Protein AF-A0A1S8WPF1-F1 (afdb_monomer_lite)

InterPro domains:
  IPR010561 Protein LIN-9/Protein ALWAYS EARLY [PTHR21689] (53-289)
  IPR033471 DIRP domain [PF06584] (112-218)
  IPR033471 DIRP domain [SM01135] (113-220)

Structure (mmCIF, N/CA/C/O backbone):
data_AF-A0A1S8WPF1-F1
#
_entry.id   AF-A0A1S8WPF1-F1
#
loop_
_atom_site.group_PDB
_atom_site.id
_atom_site.type_symbol
_atom_site.label_atom_id
_atom_site.label_alt_id
_atom_site.label_comp_id
_atom_site.label_asym_id
_atom_site.label_entity_id
_atom_site.label_seq_id
_atom_site.pdbx_PDB_ins_code
_atom_site.Cartn_x
_atom_site.Cartn_y
_atom_site.Cartn_z
_atom_site.occupancy
_atom_site.B_iso_or_equiv
_atom_site.auth_seq_id
_atom_site.auth_comp_id
_atom_site.auth_asym_id
_atom_site.auth_atom_id
_atom_site.pdbx_PDB_model_num
ATOM 1 N N . MET A 1 1 ? -10.206 -10.560 -80.021 1.00 36.56 1 MET A N 1
ATOM 2 C CA . MET A 1 1 ? -10.176 -11.836 -79.276 1.00 36.56 1 MET A CA 1
ATOM 3 C C . MET A 1 1 ? -10.313 -11.473 -77.800 1.00 36.56 1 MET A C 1
ATOM 5 O O . MET A 1 1 ? -9.319 -11.405 -77.100 1.00 36.56 1 MET A O 1
ATOM 9 N N . SER A 1 2 ? -11.427 -10.904 -77.339 1.00 31.42 2 SER A N 1
ATOM 10 C CA . SER A 1 2 ? -12.803 -11.432 -77.301 1.00 31.42 2 SER A CA 1
ATOM 11 C C . SER A 1 2 ? -12.884 -12.719 -76.486 1.00 31.42 2 SER A C 1
ATOM 13 O O . SER A 1 2 ? -12.546 -13.777 -77.003 1.00 31.42 2 SER A O 1
ATOM 15 N N . ALA A 1 3 ? -13.342 -12.589 -75.241 1.00 31.98 3 ALA A N 1
ATOM 16 C CA . ALA A 1 3 ? -14.115 -13.604 -74.535 1.00 31.98 3 ALA A CA 1
ATOM 17 C C . ALA A 1 3 ? -14.881 -12.912 -73.394 1.00 31.98 3 ALA A C 1
ATOM 19 O O . ALA A 1 3 ? -14.365 -12.718 -72.295 1.00 31.98 3 ALA A O 1
ATOM 20 N N . GLU A 1 4 ? -16.099 -12.478 -73.716 1.00 33.47 4 GLU A N 1
ATOM 21 C CA . GLU A 1 4 ? -17.190 -12.361 -72.752 1.00 33.47 4 GLU A CA 1
ATOM 22 C C . GLU A 1 4 ? -17.611 -13.769 -72.308 1.00 33.47 4 GLU A C 1
ATOM 24 O O . GLU A 1 4 ? -17.559 -14.694 -73.114 1.00 33.47 4 GLU A O 1
ATOM 29 N N . HIS A 1 5 ? -18.055 -13.917 -71.061 1.00 30.81 5 HIS A N 1
ATOM 30 C CA . HIS A 1 5 ? -18.998 -14.954 -70.612 1.00 30.81 5 HIS A CA 1
ATOM 31 C C . HIS A 1 5 ? -19.494 -14.507 -69.224 1.00 30.81 5 HIS A C 1
ATOM 33 O O . HIS A 1 5 ? -18.728 -14.469 -68.265 1.00 30.81 5 HIS A O 1
ATOM 39 N N . SER A 1 6 ? -20.609 -13.776 -69.163 1.00 29.16 6 SER A N 1
ATOM 40 C CA . SER A 1 6 ? -21.992 -14.267 -69.046 1.00 29.16 6 SER A CA 1
ATOM 41 C C . SER A 1 6 ? -22.289 -14.898 -67.683 1.00 29.16 6 SER A C 1
ATOM 43 O O . SER A 1 6 ? -21.747 -15.937 -67.315 1.00 29.16 6 SER A O 1
ATOM 45 N N . TYR A 1 7 ? -23.189 -14.237 -66.960 1.00 29.98 7 TYR A N 1
ATOM 46 C CA . TYR A 1 7 ? -23.839 -14.712 -65.750 1.00 29.98 7 TYR A CA 1
ATOM 47 C C . TYR A 1 7 ? -24.666 -15.965 -66.047 1.00 29.98 7 TYR A C 1
ATOM 49 O O . TYR A 1 7 ? -25.531 -15.920 -66.918 1.00 29.98 7 TYR A O 1
ATOM 57 N N . GLU A 1 8 ? -24.460 -17.028 -65.273 1.00 30.17 8 GLU A N 1
ATOM 58 C CA . GLU A 1 8 ? -25.411 -18.133 -65.158 1.00 30.17 8 GLU A CA 1
ATOM 59 C C . GLU A 1 8 ? -25.740 -18.313 -63.671 1.00 30.17 8 GLU A C 1
ATOM 61 O O . GLU A 1 8 ? -24.886 -18.602 -62.830 1.00 30.17 8 GLU A O 1
ATOM 66 N N . LEU A 1 9 ? -26.987 -17.978 -63.350 1.00 33.59 9 LEU A N 1
ATOM 67 C CA . LEU A 1 9 ? -27.652 -18.207 -62.078 1.00 33.59 9 LEU A CA 1
ATOM 68 C C . LEU A 1 9 ? -28.327 -19.566 -62.223 1.00 33.59 9 LEU A C 1
ATOM 70 O O . LEU A 1 9 ? -29.290 -19.650 -62.976 1.00 33.59 9 LEU A O 1
ATOM 74 N N . ASP A 1 10 ? -27.852 -20.580 -61.502 1.00 30.59 10 ASP A N 1
ATOM 75 C CA . ASP A 1 10 ? -28.559 -21.855 -61.408 1.00 30.59 10 ASP A CA 1
ATOM 76 C C . ASP A 1 10 ? -29.017 -22.141 -59.978 1.00 30.59 10 ASP A C 1
ATOM 78 O O . ASP A 1 10 ? -28.287 -22.024 -58.986 1.00 30.59 10 ASP A O 1
ATOM 82 N N . GLU A 1 11 ? -30.302 -22.469 -59.920 1.00 39.50 11 GLU A N 1
ATOM 83 C CA . GLU A 1 11 ? -31.102 -22.855 -58.775 1.00 39.50 11 GLU A CA 1
ATOM 84 C C . GLU A 1 11 ? -30.490 -24.064 -58.066 1.00 39.50 11 GLU A C 1
ATOM 86 O O . GLU A 1 11 ? -30.502 -25.159 -58.599 1.00 39.50 11 GLU A O 1
ATOM 91 N N . PHE A 1 12 ? -30.008 -23.901 -56.835 1.00 32.69 12 PHE A N 1
ATOM 92 C CA . PHE A 1 12 ? -30.307 -24.825 -55.735 1.00 32.69 12 PHE A CA 1
ATOM 93 C C . PHE A 1 12 ? -29.822 -24.207 -54.420 1.00 32.69 12 PHE A C 1
ATOM 95 O O . PHE A 1 12 ? -28.640 -24.101 -54.097 1.00 32.69 12 PHE A O 1
ATOM 102 N N . ASN A 1 13 ? -30.801 -23.753 -53.651 1.00 39.47 13 ASN A N 1
ATOM 103 C CA . ASN A 1 13 ? -30.661 -23.111 -52.361 1.00 39.47 13 ASN A CA 1
ATOM 104 C C . ASN A 1 13 ? -30.233 -24.145 -51.299 1.00 39.47 13 ASN A C 1
ATOM 106 O O . ASN A 1 13 ? -31.075 -24.896 -50.812 1.00 39.47 13 ASN A O 1
ATOM 110 N N . GLN A 1 14 ? -28.946 -24.201 -50.925 1.00 32.69 14 GLN A N 1
ATOM 111 C CA . GLN A 1 14 ? -28.494 -24.872 -49.694 1.00 32.69 14 GLN A CA 1
ATOM 112 C C . GLN A 1 14 ? -27.121 -24.365 -49.215 1.00 32.69 14 GLN A C 1
ATOM 114 O O . GLN A 1 14 ? -26.062 -24.705 -49.738 1.00 32.69 14 GLN A O 1
ATOM 119 N N . ALA A 1 15 ? -27.134 -23.550 -48.158 1.00 33.00 15 ALA A N 1
ATOM 120 C CA . ALA A 1 15 ? -25.931 -23.086 -47.476 1.00 33.00 15 ALA A CA 1
ATOM 121 C C . ALA A 1 15 ? -25.275 -24.230 -46.676 1.00 33.00 15 ALA A C 1
ATOM 123 O O . ALA A 1 15 ? -25.722 -24.590 -45.584 1.00 33.00 15 ALA A O 1
ATOM 124 N N . TYR A 1 16 ? -24.173 -24.777 -47.191 1.00 32.84 16 TYR A N 1
ATOM 125 C CA . TYR A 1 16 ? -23.301 -25.682 -46.443 1.00 32.84 16 TYR A CA 1
ATOM 126 C C . TYR A 1 16 ? -22.694 -24.969 -45.221 1.00 32.84 16 TYR A C 1
ATOM 128 O O . TYR A 1 16 ? -21.838 -24.089 -45.343 1.00 32.84 16 TYR A O 1
ATOM 136 N N . ARG A 1 17 ? -23.088 -25.390 -44.010 1.00 37.19 17 ARG A N 1
ATOM 137 C CA . ARG A 1 17 ? -22.397 -25.048 -42.756 1.00 37.19 17 ARG A CA 1
ATOM 138 C C . ARG A 1 17 ? -20.987 -25.653 -42.759 1.00 37.19 17 ARG A C 1
ATOM 140 O O . ARG A 1 17 ? -20.799 -26.807 -42.384 1.00 37.19 17 ARG A O 1
ATOM 147 N N . LYS A 1 18 ? -19.970 -24.864 -43.108 1.00 40.72 18 LYS A N 1
ATOM 148 C CA . LYS A 1 18 ? -18.567 -25.193 -42.813 1.00 40.72 18 LYS A CA 1
ATOM 149 C C . LYS A 1 18 ? -18.273 -24.877 -41.345 1.00 40.72 18 LYS A C 1
ATOM 151 O O . LYS A 1 18 ? -17.968 -23.735 -41.021 1.00 40.72 18 LYS A O 1
ATOM 156 N N . ASN A 1 19 ? -18.460 -25.869 -40.469 1.00 34.00 19 ASN A N 1
ATOM 157 C CA . ASN A 1 19 ? -17.600 -26.208 -39.317 1.00 34.00 19 ASN A CA 1
ATOM 158 C C . ASN A 1 19 ? -18.377 -27.063 -38.290 1.00 34.00 19 ASN A C 1
ATOM 160 O O . ASN A 1 19 ? -19.367 -26.584 -37.733 1.00 34.00 19 ASN A O 1
ATOM 164 N N . PRO A 1 20 ? -17.937 -28.298 -37.979 1.00 41.34 20 PRO A N 1
ATOM 165 C CA . PRO A 1 20 ? -18.530 -29.086 -36.901 1.00 41.34 20 PRO A CA 1
ATOM 166 C C . PRO A 1 20 ? -18.179 -28.498 -35.516 1.00 41.34 20 PRO A C 1
ATOM 168 O O . PRO A 1 20 ? -17.115 -27.891 -35.348 1.00 41.34 20 PRO A O 1
ATOM 171 N N . PRO A 1 21 ? -19.044 -28.664 -34.495 1.00 39.47 21 PRO A N 1
ATOM 172 C CA . PRO A 1 21 ? -18.805 -28.126 -33.161 1.00 39.47 21 PRO A CA 1
ATOM 173 C C . PRO A 1 21 ? -17.577 -28.778 -32.512 1.00 39.47 21 PRO A C 1
ATOM 175 O O . PRO A 1 21 ? -17.461 -29.998 -32.401 1.00 39.47 21 PRO A O 1
ATOM 178 N N . ARG A 1 22 ? -16.645 -27.935 -32.061 1.00 44.69 22 ARG A N 1
ATOM 179 C CA . ARG A 1 22 ? -15.381 -28.329 -31.430 1.00 44.69 22 ARG A CA 1
ATOM 180 C C . ARG A 1 22 ? -15.667 -29.007 -30.083 1.00 44.69 22 ARG A C 1
ATOM 182 O O . ARG A 1 22 ? -15.950 -28.332 -29.093 1.00 44.69 22 ARG A O 1
ATOM 189 N N . ALA A 1 23 ? -15.589 -30.336 -30.036 1.00 41.03 23 ALA A N 1
ATOM 190 C CA . ALA A 1 23 ? -15.703 -31.101 -28.797 1.00 41.03 23 ALA A CA 1
ATOM 191 C C . ALA A 1 23 ? -14.600 -30.673 -27.810 1.00 41.03 23 ALA A C 1
ATOM 193 O O . ALA A 1 23 ? -13.401 -30.807 -28.072 1.00 41.03 23 ALA A O 1
ATOM 194 N N . ARG A 1 24 ? -15.003 -30.115 -26.665 1.00 49.34 24 ARG A N 1
ATOM 195 C CA . ARG A 1 24 ? -14.096 -29.675 -25.600 1.00 49.34 24 ARG A CA 1
ATOM 196 C C . ARG A 1 24 ? -13.503 -30.908 -24.913 1.00 49.34 24 ARG A C 1
ATOM 198 O O . ARG A 1 24 ? -14.156 -31.510 -24.065 1.00 49.34 24 ARG A O 1
ATOM 205 N N . LYS A 1 25 ? -12.258 -31.265 -25.251 1.00 40.44 25 LYS A N 1
ATOM 206 C CA . LYS A 1 25 ? -11.460 -32.232 -24.476 1.00 40.44 25 LYS A CA 1
ATOM 207 C C . LYS A 1 25 ? -11.419 -31.769 -23.014 1.00 40.44 25 LYS A C 1
ATOM 209 O O . LYS A 1 25 ? -10.883 -30.702 -22.712 1.00 40.44 25 LYS A O 1
ATOM 214 N N . LYS A 1 26 ? -12.021 -32.550 -22.113 1.00 40.28 26 LYS A N 1
ATOM 215 C CA . LYS A 1 26 ? -11.868 -32.377 -20.665 1.00 40.28 26 LYS A CA 1
ATOM 216 C C . LYS A 1 26 ? -10.411 -32.700 -20.318 1.00 40.28 26 LYS A C 1
ATOM 218 O O . LYS A 1 26 ? -9.939 -33.799 -20.593 1.00 40.28 26 LYS A O 1
ATOM 223 N N . SER A 1 27 ? -9.686 -31.713 -19.797 1.00 33.75 27 SER A N 1
ATOM 224 C CA . SER A 1 27 ? -8.338 -31.909 -19.259 1.00 33.75 27 SER A CA 1
ATOM 225 C C . SER A 1 27 ? -8.441 -32.732 -17.976 1.00 33.75 27 SER A C 1
ATOM 227 O O . SER A 1 27 ? -9.201 -32.359 -17.085 1.00 33.75 27 SER A O 1
ATOM 229 N N . ARG A 1 28 ? -7.663 -33.818 -17.889 1.00 39.34 28 ARG A N 1
ATOM 230 C CA . ARG A 1 28 ? -7.562 -34.705 -16.715 1.00 39.34 28 ARG A CA 1
ATOM 231 C C . ARG A 1 28 ? -7.022 -34.010 -15.454 1.00 39.34 28 ARG A C 1
ATOM 233 O O . ARG A 1 28 ? -7.047 -34.606 -14.397 1.00 39.34 28 ARG A O 1
ATOM 240 N N . TYR A 1 29 ? -6.604 -32.745 -15.539 1.00 41.72 29 TYR A N 1
ATOM 241 C CA . TYR A 1 29 ? -6.163 -31.948 -14.384 1.00 41.72 29 TYR A CA 1
ATOM 242 C C . TYR A 1 29 ? -7.330 -31.399 -13.530 1.00 41.72 29 TYR A C 1
ATOM 244 O O . TYR A 1 29 ? -7.119 -30.649 -12.584 1.00 41.72 29 TYR A O 1
ATOM 252 N N . PHE A 1 30 ? -8.582 -31.676 -13.915 1.00 40.88 30 PHE A N 1
ATOM 253 C CA . PHE A 1 30 ? -9.780 -31.118 -13.280 1.00 40.88 30 PHE A CA 1
ATOM 254 C C . PHE A 1 30 ? -10.276 -31.920 -12.060 1.00 40.88 30 PHE A C 1
ATOM 256 O O . PHE A 1 30 ? -10.985 -31.337 -11.247 1.00 40.88 30 PHE A O 1
ATOM 263 N N . ASP A 1 31 ? -9.897 -33.196 -11.909 1.00 40.69 31 ASP A N 1
ATOM 264 C CA . ASP A 1 31 ? -10.434 -34.072 -10.847 1.00 40.69 31 ASP A CA 1
ATOM 265 C C . ASP A 1 31 ? -9.609 -34.083 -9.546 1.00 40.69 31 ASP A C 1
ATOM 267 O O . ASP A 1 31 ? -10.188 -34.233 -8.475 1.00 40.69 31 ASP A O 1
ATOM 271 N N . ASP A 1 32 ? -8.295 -33.837 -9.583 1.00 37.09 32 ASP A N 1
ATOM 272 C CA . ASP A 1 32 ? -7.418 -34.127 -8.427 1.00 37.09 32 ASP A CA 1
ATOM 273 C C . ASP A 1 32 ? -7.576 -33.194 -7.205 1.00 37.09 32 ASP A C 1
ATOM 275 O O . ASP A 1 32 ? -6.949 -33.419 -6.175 1.00 37.09 32 ASP A O 1
ATOM 279 N N . TYR A 1 33 ? -8.401 -32.143 -7.276 1.00 38.97 33 TYR A N 1
ATOM 280 C CA . TYR A 1 33 ? -8.543 -31.168 -6.178 1.00 38.97 33 TYR A CA 1
ATOM 281 C C . TYR A 1 33 ? -9.981 -30.746 -5.863 1.00 38.97 33 TYR A C 1
ATOM 283 O O . TYR A 1 33 ? -10.184 -29.783 -5.119 1.00 38.97 33 TYR A O 1
ATOM 291 N N . PHE A 1 34 ? -10.989 -31.418 -6.425 1.00 39.62 34 PHE A N 1
ATOM 292 C CA . PHE A 1 34 ? -12.380 -31.011 -6.242 1.00 39.62 34 PHE A CA 1
ATOM 293 C C . PHE A 1 34 ? -13.249 -32.168 -5.744 1.00 39.62 34 PHE A C 1
ATOM 295 O O . PHE A 1 34 ? -13.820 -32.904 -6.540 1.00 39.62 34 PHE A O 1
ATOM 302 N N . GLU A 1 35 ? -13.419 -32.278 -4.425 1.00 40.28 35 GLU A N 1
ATOM 303 C CA . GLU A 1 35 ? -14.608 -32.936 -3.877 1.00 40.28 35 GLU A CA 1
ATOM 304 C C . GLU A 1 35 ? -15.814 -31.992 -4.035 1.00 40.28 35 GLU A C 1
ATOM 306 O O . GLU A 1 35 ? -15.805 -30.877 -3.498 1.00 40.28 35 GLU A O 1
ATOM 311 N N . PRO A 1 36 ? -16.874 -32.385 -4.764 1.00 35.94 36 PRO A N 1
ATOM 312 C CA . PRO A 1 36 ? -18.107 -31.615 -4.810 1.00 35.94 36 PRO A CA 1
ATOM 313 C C . PRO A 1 36 ? -18.860 -31.775 -3.484 1.00 35.94 36 PRO A C 1
ATOM 315 O O . PRO A 1 36 ? -19.173 -32.890 -3.072 1.00 35.94 36 PRO A O 1
ATOM 318 N N . SER A 1 37 ? -19.233 -30.665 -2.843 1.00 34.53 37 SER A N 1
ATOM 319 C CA . SER A 1 37 ? -20.199 -30.704 -1.743 1.00 34.53 37 SER A CA 1
ATOM 320 C C . SER A 1 37 ? -21.544 -31.256 -2.245 1.00 34.53 37 SER A C 1
ATOM 322 O O . SER A 1 37 ? -22.084 -30.814 -3.261 1.00 34.53 37 SER A O 1
ATOM 324 N N . SER A 1 38 ? -22.090 -32.252 -1.541 1.00 40.19 38 SER A N 1
ATOM 325 C CA . SER A 1 38 ? -23.194 -33.116 -1.998 1.00 40.19 38 SER A CA 1
ATOM 326 C C . SER A 1 38 ? -24.589 -32.466 -2.064 1.00 40.19 38 SER A C 1
ATOM 328 O O . SER A 1 38 ? -25.591 -33.167 -2.195 1.00 40.19 38 SER A O 1
ATOM 330 N N . SER A 1 39 ? -24.707 -31.137 -1.997 1.00 38.34 39 SER A N 1
ATOM 331 C CA . SER A 1 39 ? -25.995 -30.467 -1.753 1.00 38.34 39 SER A CA 1
ATOM 332 C C . SER A 1 39 ? -26.574 -29.649 -2.913 1.00 38.34 39 SER A C 1
ATOM 334 O O . SER A 1 39 ? -27.598 -28.991 -2.728 1.00 38.34 39 SER A O 1
ATOM 336 N N . TYR A 1 40 ? -26.023 -29.715 -4.132 1.00 33.19 40 TYR A N 1
ATOM 337 C CA . TYR A 1 40 ? -26.614 -29.008 -5.279 1.00 33.19 40 TYR A CA 1
ATOM 338 C C . TYR A 1 40 ? -27.362 -29.942 -6.245 1.00 33.19 40 TYR A C 1
ATOM 340 O O . TYR A 1 40 ? -26.780 -30.498 -7.173 1.00 33.19 40 TYR A O 1
ATOM 348 N N . ARG A 1 41 ? -28.687 -30.070 -6.068 1.00 36.12 41 ARG A N 1
ATOM 349 C CA . ARG A 1 41 ? -29.605 -30.545 -7.121 1.00 36.12 41 ARG A CA 1
ATOM 350 C C . ARG A 1 41 ? -30.357 -29.350 -7.730 1.00 36.12 41 ARG A C 1
ATOM 352 O O . ARG A 1 41 ? -31.043 -28.649 -6.985 1.00 36.12 41 ARG A O 1
ATOM 359 N N . PRO A 1 42 ? -30.306 -29.114 -9.054 1.00 34.19 42 PRO A N 1
ATOM 360 C CA . PRO A 1 42 ? -31.152 -28.108 -9.686 1.00 34.19 42 PRO A CA 1
ATOM 361 C C . PRO A 1 42 ? -32.598 -28.621 -9.805 1.00 34.19 42 PRO A C 1
ATOM 363 O O . PRO A 1 42 ? -32.838 -29.693 -10.358 1.00 34.19 42 PRO A O 1
ATOM 366 N N . ARG A 1 43 ? -33.573 -27.851 -9.296 1.00 32.53 43 ARG A N 1
ATOM 367 C CA . ARG A 1 43 ? -35.012 -28.087 -9.519 1.00 32.53 43 ARG A CA 1
ATOM 368 C C . ARG A 1 43 ? -35.386 -27.707 -10.952 1.00 32.53 43 ARG A C 1
ATOM 370 O O . ARG A 1 43 ? -35.216 -26.556 -11.343 1.00 32.53 43 ARG A O 1
ATOM 377 N N . ILE A 1 44 ? -35.952 -28.655 -11.692 1.00 37.28 44 ILE A N 1
ATOM 378 C CA . ILE A 1 44 ? -36.669 -28.417 -12.950 1.00 37.28 44 ILE A CA 1
ATOM 379 C C . ILE A 1 44 ? -38.137 -28.172 -12.579 1.00 37.28 44 ILE A C 1
ATOM 381 O O . ILE A 1 44 ? -38.731 -28.999 -11.892 1.00 37.28 44 ILE A O 1
ATOM 385 N N . VAL A 1 45 ? -38.715 -27.046 -13.000 1.00 34.50 45 VAL A N 1
ATOM 386 C CA . VAL A 1 45 ? -40.148 -26.752 -12.827 1.00 34.50 45 VAL A CA 1
ATOM 387 C C . VAL A 1 45 ? -40.773 -26.599 -14.219 1.00 34.50 45 VAL A C 1
ATOM 389 O O . VAL A 1 45 ? -40.295 -25.753 -14.977 1.00 34.50 45 VAL A O 1
ATOM 392 N N . PRO A 1 46 ? -41.799 -27.385 -14.598 1.00 35.25 46 PRO A N 1
ATOM 393 C CA . PRO A 1 46 ? -42.505 -27.198 -15.864 1.00 35.25 46 PRO A CA 1
ATOM 394 C C . PRO A 1 46 ? -43.444 -25.986 -15.804 1.00 35.25 46 PRO A C 1
ATOM 396 O O . PRO A 1 46 ? -44.179 -25.801 -14.836 1.00 35.25 46 PRO A O 1
ATOM 399 N N . SER A 1 47 ? -43.431 -25.170 -16.857 1.00 31.80 47 SER A N 1
ATOM 400 C CA . SER A 1 47 ? -44.311 -24.012 -17.031 1.00 31.80 47 SER A CA 1
ATOM 401 C C . SER A 1 47 ? -45.574 -24.416 -17.795 1.00 31.80 47 SER A C 1
ATOM 403 O O . SER A 1 47 ? -45.531 -24.530 -19.018 1.00 31.80 47 SER A O 1
ATOM 405 N N . HIS A 1 48 ? -46.709 -24.551 -17.107 1.00 36.38 48 HIS A N 1
ATOM 406 C CA . HIS A 1 48 ? -48.032 -24.528 -17.736 1.00 36.38 48 HIS A CA 1
ATOM 407 C C . HIS A 1 48 ? -48.803 -23.290 -17.267 1.00 36.38 48 HIS A C 1
ATOM 409 O O . HIS A 1 48 ? -49.018 -23.093 -16.074 1.00 36.38 48 HIS A O 1
ATOM 415 N N . ARG A 1 49 ? -49.204 -22.443 -18.221 1.00 34.00 49 ARG A N 1
ATOM 416 C CA . ARG A 1 49 ? -50.087 -21.288 -18.018 1.00 34.00 49 ARG A CA 1
ATOM 417 C C . ARG A 1 49 ? -51.417 -21.585 -18.728 1.00 34.00 49 ARG A C 1
ATOM 419 O O . ARG A 1 49 ? -51.367 -21.818 -19.934 1.00 34.00 49 ARG A O 1
ATOM 426 N N . PRO A 1 50 ? -52.575 -21.548 -18.048 1.00 36.06 50 PRO A N 1
ATOM 427 C CA . PRO A 1 50 ? -53.870 -21.549 -18.718 1.00 36.06 50 PRO A CA 1
ATOM 428 C C . PRO A 1 50 ? -54.295 -20.130 -19.137 1.00 36.06 50 PRO A C 1
ATOM 430 O O . PRO A 1 50 ? -53.964 -19.143 -18.478 1.00 36.06 50 PRO A O 1
ATOM 433 N N . HIS A 1 51 ? -55.007 -20.054 -20.261 1.00 33.41 51 HIS A N 1
ATOM 434 C CA . HIS A 1 51 ? -55.573 -18.857 -20.890 1.00 33.41 51 HIS A CA 1
ATOM 435 C C . HIS A 1 51 ? -57.001 -18.613 -20.367 1.00 33.41 51 HIS A C 1
ATOM 437 O O . HIS A 1 51 ? -57.780 -19.561 -20.302 1.00 33.41 51 HIS A O 1
ATOM 443 N N . ILE A 1 52 ? -57.355 -17.369 -20.025 1.00 36.19 52 ILE A N 1
ATOM 444 C CA . ILE A 1 52 ? -58.718 -16.957 -19.631 1.00 36.19 52 ILE A CA 1
ATOM 445 C C . ILE A 1 52 ? -59.168 -15.832 -20.590 1.00 36.19 52 ILE A C 1
ATOM 447 O O . ILE A 1 52 ? -58.368 -14.916 -20.789 1.00 36.19 52 ILE A O 1
ATOM 451 N N . PRO A 1 53 ? -60.369 -15.888 -21.209 1.00 36.59 53 PRO A N 1
ATOM 452 C CA . PRO A 1 53 ? -60.855 -14.865 -22.148 1.00 36.59 53 PRO A CA 1
ATOM 453 C C . PRO A 1 53 ? -61.391 -13.596 -21.461 1.00 36.59 53 PRO A C 1
ATOM 455 O O . PRO A 1 53 ? -61.882 -13.653 -20.335 1.00 36.59 53 PRO A O 1
ATOM 458 N N . GLU A 1 54 ? -61.295 -12.467 -22.169 1.00 38.25 54 GLU A N 1
ATOM 459 C CA . GLU A 1 54 ? -61.797 -11.140 -21.788 1.00 38.25 54 GLU A CA 1
ATOM 460 C C . GLU A 1 54 ? -63.314 -11.018 -21.989 1.00 38.25 54 GLU A C 1
ATOM 462 O O . GLU A 1 54 ? -63.782 -11.231 -23.103 1.00 38.25 54 GLU A O 1
ATOM 467 N N . GLU A 1 55 ? -64.054 -10.572 -20.966 1.00 34.81 55 GLU A N 1
ATOM 468 C CA . GLU A 1 55 ? -65.262 -9.759 -21.171 1.00 34.81 55 GLU A CA 1
ATOM 469 C C . GLU A 1 55 ? -65.653 -8.933 -19.925 1.00 34.81 55 GLU A C 1
ATOM 471 O O . GLU A 1 55 ? -65.604 -9.404 -18.790 1.00 34.81 55 GLU A O 1
ATOM 476 N N . GLU A 1 56 ? -66.024 -7.682 -20.215 1.00 33.38 56 GLU A N 1
ATOM 477 C CA . GLU A 1 56 ? -66.840 -6.701 -19.479 1.00 33.38 56 GLU A CA 1
ATOM 478 C C . GLU A 1 56 ? -66.397 -6.081 -18.126 1.00 33.38 56 GLU A C 1
ATOM 480 O O . GLU A 1 56 ? -66.416 -6.656 -17.039 1.00 33.38 56 GLU A O 1
ATOM 485 N N . LEU A 1 57 ? -66.092 -4.777 -18.219 1.00 39.56 57 LEU A N 1
ATOM 486 C CA . LEU A 1 57 ? -65.913 -3.790 -17.147 1.00 39.56 57 LEU A CA 1
ATOM 487 C C . LEU A 1 57 ? -67.232 -3.441 -16.433 1.00 39.56 57 LEU A C 1
ATOM 489 O O . LEU A 1 57 ? -68.258 -3.279 -17.090 1.00 39.56 57 LEU A O 1
ATOM 493 N N . PRO A 1 58 ? -67.147 -3.017 -15.155 1.00 34.28 58 PRO A N 1
ATOM 494 C CA . PRO A 1 58 ? -67.910 -1.844 -14.735 1.00 34.28 58 PRO A CA 1
ATOM 495 C C . PRO A 1 58 ? -67.024 -0.726 -14.169 1.00 34.28 58 PRO A C 1
ATOM 497 O O . PRO A 1 58 ? -66.125 -0.919 -13.345 1.00 34.28 58 PRO A O 1
ATOM 500 N N . GLN A 1 59 ? -67.336 0.485 -14.622 1.00 42.44 59 GLN A N 1
ATOM 501 C CA . GLN A 1 59 ? -66.706 1.759 -14.293 1.00 42.44 59 GLN A CA 1
ATOM 502 C C . GLN A 1 59 ? -66.840 2.090 -12.794 1.00 42.44 59 GLN A C 1
ATOM 504 O O . GLN A 1 59 ? -67.944 2.252 -12.277 1.00 42.44 59 GLN A O 1
ATOM 509 N N . LYS A 1 60 ? -65.713 2.267 -12.086 1.00 33.97 60 LYS A N 1
ATOM 510 C CA . LYS A 1 60 ? -65.702 2.831 -10.723 1.00 33.97 60 LYS A CA 1
ATOM 511 C C . LYS A 1 60 ? -65.418 4.335 -10.740 1.00 33.97 60 LYS A C 1
ATOM 513 O O . LYS A 1 60 ? -64.298 4.790 -10.946 1.00 33.97 60 LYS A O 1
ATOM 518 N N . ILE A 1 61 ? -66.503 5.062 -10.488 1.00 37.50 61 ILE A N 1
ATOM 519 C CA . ILE A 1 61 ? -66.678 6.437 -10.000 1.00 37.50 61 ILE A CA 1
ATOM 520 C C . ILE A 1 61 ?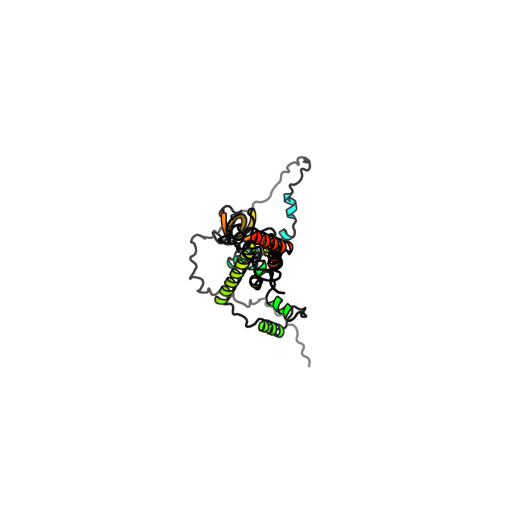 -65.395 7.081 -9.434 1.00 37.50 61 ILE A C 1
ATOM 522 O O . ILE A 1 61 ? -64.838 6.645 -8.423 1.00 37.50 61 ILE A O 1
ATOM 526 N N . ARG A 1 62 ? -64.972 8.188 -10.062 1.00 36.44 62 ARG A N 1
ATOM 527 C CA . ARG A 1 62 ? -63.896 9.075 -9.593 1.00 36.44 62 ARG A CA 1
ATOM 528 C C . ARG A 1 62 ? -64.320 9.803 -8.311 1.00 36.44 62 ARG A C 1
ATOM 530 O O . ARG A 1 62 ? -65.295 10.547 -8.319 1.00 36.44 62 ARG A O 1
ATOM 537 N N . LYS A 1 63 ? -63.555 9.640 -7.227 1.00 37.50 63 LYS A N 1
ATOM 538 C CA . LYS A 1 63 ? -63.651 10.489 -6.023 1.00 37.50 63 LYS A CA 1
ATOM 539 C C . LYS A 1 63 ? -62.749 11.727 -6.179 1.00 37.50 63 LYS A C 1
ATOM 541 O O . LYS A 1 63 ? -61.674 11.601 -6.769 1.00 37.50 63 LYS A O 1
ATOM 546 N N . PRO A 1 64 ? -63.155 12.908 -5.678 1.00 35.59 64 PRO A N 1
ATOM 547 C CA . PRO A 1 64 ? -62.466 14.165 -5.954 1.00 35.59 64 PRO A CA 1
ATOM 548 C C . PRO A 1 64 ? -61.098 14.261 -5.266 1.00 35.59 64 PRO A C 1
ATOM 550 O O . PRO A 1 64 ? -60.886 13.766 -4.157 1.00 35.59 64 PRO A O 1
ATOM 553 N N . HIS A 1 65 ? -60.176 14.931 -5.960 1.00 38.16 65 HIS A N 1
ATOM 554 C CA . HIS A 1 65 ? -58.820 15.256 -5.527 1.00 38.16 65 HIS A CA 1
ATOM 555 C C . HIS A 1 65 ? -58.825 16.001 -4.182 1.00 38.16 65 HIS A C 1
ATOM 557 O O . HIS A 1 65 ? -59.275 17.142 -4.099 1.00 38.16 65 HIS A O 1
ATOM 563 N N . LYS A 1 66 ? -58.242 15.402 -3.136 1.00 38.12 66 LYS A N 1
ATOM 564 C CA . LYS A 1 66 ? -57.754 16.166 -1.981 1.00 38.12 66 LYS A CA 1
ATOM 565 C C . LYS A 1 66 ? -56.355 16.677 -2.311 1.00 38.12 66 LYS A C 1
ATOM 567 O O . LYS A 1 66 ? -55.417 15.891 -2.432 1.00 38.12 66 LYS A O 1
ATOM 572 N N . MET A 1 67 ? -56.215 17.992 -2.468 1.00 40.72 67 MET A N 1
ATOM 573 C CA . MET A 1 67 ? -54.913 18.653 -2.518 1.00 40.72 67 MET A CA 1
ATOM 574 C C . MET A 1 67 ? -54.268 18.547 -1.135 1.00 40.72 67 MET A C 1
ATOM 576 O O . MET A 1 67 ? -54.630 19.278 -0.216 1.00 40.72 67 MET A O 1
ATOM 580 N N . HIS A 1 68 ? -53.334 17.611 -0.966 1.00 40.88 68 HIS A N 1
ATOM 581 C CA . HIS A 1 68 ? -52.478 17.618 0.212 1.00 40.88 68 HIS A CA 1
ATOM 582 C C . HIS A 1 68 ? -51.329 18.595 -0.040 1.00 40.88 68 HIS A C 1
ATOM 584 O O . HIS A 1 68 ? -50.561 18.438 -0.991 1.00 40.88 68 HIS A O 1
ATOM 590 N N . LYS A 1 69 ? -51.277 19.637 0.795 1.00 40.38 69 LYS A N 1
ATOM 591 C CA . LYS A 1 69 ? -50.234 20.662 0.824 1.00 40.38 69 LYS A CA 1
ATOM 592 C C . LYS A 1 69 ? -48.850 20.011 0.832 1.00 40.38 69 LYS A C 1
ATOM 594 O O . LYS A 1 69 ? -48.617 19.007 1.504 1.00 40.38 69 LYS A O 1
ATOM 599 N N . SER A 1 70 ? -47.945 20.622 0.077 1.00 43.19 70 SER A N 1
ATOM 600 C CA . SER A 1 70 ? -46.522 20.313 0.005 1.00 43.19 70 SER A CA 1
ATOM 601 C C . SER A 1 70 ? -45.892 20.232 1.399 1.00 43.19 70 SER A C 1
ATOM 603 O O . SER A 1 70 ? -45.586 21.257 2.005 1.00 43.19 70 SER A O 1
ATOM 605 N N . MET A 1 71 ? -45.653 19.017 1.890 1.00 40.94 71 MET A N 1
ATOM 606 C CA . MET A 1 71 ? -44.609 18.775 2.881 1.00 40.94 71 MET A CA 1
ATOM 607 C C . MET A 1 71 ? -43.367 18.295 2.139 1.00 40.94 71 MET A C 1
ATOM 609 O O . MET A 1 71 ? -43.433 17.375 1.321 1.00 40.94 71 MET A O 1
ATOM 613 N N . GLY A 1 72 ? -42.261 19.000 2.374 1.00 43.09 72 GLY A N 1
ATOM 614 C CA . GLY A 1 72 ? -40.990 18.830 1.686 1.00 43.09 72 GLY A CA 1
ATOM 615 C C . GLY A 1 72 ? -40.552 17.370 1.613 1.00 43.09 72 GLY A C 1
ATOM 616 O O . GLY A 1 72 ? -40.594 16.628 2.593 1.00 43.09 72 GLY A O 1
ATOM 617 N N . ARG A 1 73 ? -40.121 16.964 0.417 1.00 41.50 73 ARG A N 1
ATOM 618 C CA . ARG A 1 73 ? -39.452 15.680 0.203 1.00 41.50 73 ARG A CA 1
ATOM 619 C C . ARG A 1 73 ? -38.238 15.576 1.141 1.00 41.50 73 ARG A C 1
ATOM 621 O O . ARG A 1 73 ? -37.470 16.535 1.214 1.00 41.50 73 ARG A O 1
ATOM 628 N N . PRO A 1 74 ? -38.002 14.424 1.792 1.00 44.78 74 PRO A N 1
ATOM 629 C CA . PRO A 1 74 ? -36.774 14.198 2.542 1.00 44.78 74 PRO A CA 1
ATOM 630 C C . PRO A 1 74 ? -35.537 14.352 1.630 1.00 44.78 74 PRO A C 1
ATOM 632 O O . PRO A 1 74 ? -35.595 13.919 0.471 1.00 44.78 74 PRO A O 1
ATOM 635 N N . PRO A 1 75 ? -34.395 14.875 2.125 1.00 46.72 75 PRO A N 1
ATOM 636 C CA . PRO A 1 75 ? -33.186 15.136 1.321 1.00 46.72 75 PRO A CA 1
ATOM 637 C C . PRO A 1 75 ? -32.572 13.906 0.621 1.00 46.72 75 PRO A C 1
ATOM 639 O O . PRO A 1 75 ? -31.708 14.032 -0.244 1.00 46.72 75 PRO A O 1
ATOM 642 N N . TRP A 1 76 ? -33.028 12.699 0.953 1.00 46.09 76 TRP A N 1
ATOM 643 C CA . TRP A 1 76 ? -32.472 11.427 0.488 1.00 46.09 76 TRP A CA 1
ATOM 644 C C . TRP A 1 76 ? -32.730 11.115 -0.995 1.00 46.09 76 TRP A C 1
ATOM 646 O O . TRP A 1 76 ? -32.039 10.277 -1.573 1.00 46.09 76 TRP A O 1
ATOM 656 N N . HIS A 1 77 ? -33.672 11.802 -1.651 1.00 44.94 77 HIS A N 1
ATOM 657 C CA . HIS A 1 77 ? -33.959 11.579 -3.075 1.00 44.94 77 HIS A CA 1
ATOM 658 C C . HIS A 1 77 ? -33.130 12.440 -4.041 1.00 44.94 77 HIS A C 1
ATOM 660 O O . HIS A 1 77 ? -33.125 12.152 -5.238 1.00 44.94 77 HIS A O 1
ATOM 666 N N . ALA A 1 78 ? -32.373 13.433 -3.561 1.00 40.75 78 ALA A N 1
ATOM 667 C CA . ALA A 1 78 ? -31.486 14.221 -4.425 1.00 40.75 78 ALA A CA 1
ATOM 668 C C . ALA A 1 78 ? -30.254 13.421 -4.907 1.00 40.75 78 ALA A C 1
ATOM 670 O O . ALA A 1 78 ? -29.666 13.733 -5.938 1.00 40.75 78 ALA A O 1
ATOM 671 N N . ALA A 1 79 ? -29.904 12.321 -4.230 1.00 45.31 79 ALA A N 1
ATOM 672 C CA . ALA A 1 79 ? -28.784 11.459 -4.617 1.00 45.31 79 ALA A CA 1
ATOM 673 C C . ALA A 1 79 ? -29.116 10.469 -5.763 1.00 45.31 79 ALA A C 1
ATOM 675 O O . ALA A 1 79 ? -28.250 9.704 -6.200 1.00 45.31 79 ALA A O 1
ATOM 676 N N . ALA A 1 80 ? -30.362 10.449 -6.250 1.00 48.06 80 ALA A N 1
ATOM 677 C CA . ALA A 1 80 ? -30.829 9.517 -7.283 1.00 48.06 80 ALA A CA 1
ATOM 678 C C . ALA A 1 80 ? -30.465 9.937 -8.722 1.00 48.06 80 ALA A C 1
ATOM 680 O O . ALA A 1 80 ? -30.674 9.163 -9.658 1.00 48.06 80 ALA A O 1
ATOM 681 N N . HIS A 1 81 ? -29.899 11.133 -8.917 1.00 51.97 81 HIS A N 1
ATOM 682 C CA . HIS A 1 81 ? -29.558 11.652 -10.243 1.00 51.97 81 HIS A CA 1
ATOM 683 C C . HIS A 1 81 ? -28.052 11.872 -10.454 1.00 51.97 81 HIS A C 1
ATOM 685 O O . HIS A 1 81 ? -27.659 12.767 -11.192 1.00 51.97 81 HIS A O 1
ATOM 691 N N . ASN A 1 82 ? -27.189 11.045 -9.855 1.00 64.12 82 ASN A N 1
ATOM 692 C CA . ASN A 1 82 ? -25.787 11.022 -10.275 1.00 64.12 82 ASN A CA 1
ATOM 693 C C . ASN A 1 82 ? -25.668 10.183 -11.576 1.00 64.12 82 ASN A C 1
ATOM 695 O O . ASN A 1 82 ? -25.909 8.969 -11.520 1.00 64.12 82 ASN A O 1
ATOM 699 N N . PRO A 1 83 ? -25.335 10.774 -12.745 1.00 70.88 83 PRO A N 1
ATOM 700 C CA . PRO A 1 83 ? -25.156 10.030 -14.000 1.00 70.88 83 PRO A CA 1
ATOM 701 C C . PRO A 1 83 ? -24.124 8.897 -13.875 1.00 70.88 83 PRO A C 1
ATOM 703 O O . PRO A 1 83 ? -24.290 7.833 -14.473 1.00 70.88 83 PRO A O 1
ATOM 706 N N . GLU A 1 84 ? -23.125 9.068 -13.010 1.00 74.19 84 GLU A N 1
ATOM 707 C CA . GLU A 1 84 ? -22.114 8.062 -12.686 1.00 74.19 84 GLU A CA 1
ATOM 708 C C . GLU A 1 84 ? -22.715 6.806 -12.034 1.00 74.19 84 GLU A C 1
ATOM 710 O O . GLU A 1 84 ? -22.308 5.684 -12.344 1.00 74.19 84 GLU A O 1
ATOM 715 N N . ARG A 1 85 ? -23.747 6.962 -11.189 1.00 78.19 85 ARG A N 1
ATOM 716 C CA . ARG A 1 85 ? -24.447 5.826 -10.563 1.00 78.19 85 ARG A CA 1
ATOM 717 C C . ARG A 1 85 ? -25.226 5.019 -11.593 1.00 78.19 85 ARG A C 1
ATOM 719 O O . ARG A 1 85 ? -25.222 3.793 -11.531 1.00 78.19 85 ARG A O 1
ATOM 726 N N . ARG A 1 86 ? -25.855 5.685 -12.570 1.00 81.00 86 ARG A N 1
ATOM 727 C CA . ARG A 1 86 ? -26.550 4.997 -13.673 1.00 81.00 86 ARG A CA 1
ATOM 728 C C . ARG A 1 86 ? -25.561 4.224 -14.541 1.00 81.00 86 ARG A C 1
ATOM 730 O O . ARG A 1 86 ? -25.792 3.048 -14.811 1.00 81.00 86 ARG A O 1
ATOM 737 N N . MET A 1 87 ? -24.444 4.849 -14.916 1.00 86.50 87 MET A N 1
ATOM 738 C CA . MET A 1 87 ? -23.384 4.189 -15.684 1.00 86.50 87 MET A CA 1
ATOM 739 C C . MET A 1 87 ? -22.811 2.981 -14.929 1.00 86.50 87 MET A C 1
ATOM 741 O O . MET A 1 87 ? -22.699 1.890 -15.487 1.00 86.50 87 MET A O 1
ATOM 745 N N . SER A 1 88 ? -22.532 3.146 -13.635 1.00 85.62 88 SER A N 1
ATOM 746 C CA . SER A 1 88 ? -22.066 2.070 -12.754 1.00 85.62 88 SER A CA 1
ATOM 747 C C . SER A 1 88 ? -23.059 0.910 -12.690 1.00 85.62 88 SER A C 1
ATOM 749 O O . SER A 1 88 ? -22.651 -0.244 -12.788 1.00 85.62 88 SER A O 1
ATOM 751 N N . GLN A 1 89 ? -24.362 1.195 -12.608 1.00 86.69 89 GLN A N 1
ATOM 752 C CA . GLN A 1 89 ? -25.402 0.165 -12.601 1.00 86.69 89 GLN A CA 1
ATOM 753 C C . GLN A 1 89 ? -25.447 -0.613 -13.923 1.00 86.69 89 GLN A C 1
ATOM 755 O O . GLN A 1 89 ? -25.521 -1.842 -13.920 1.00 86.69 89 GLN A O 1
ATOM 760 N N . VAL A 1 90 ? -25.364 0.083 -15.061 1.00 91.38 90 VAL A N 1
ATOM 761 C CA . VAL A 1 90 ? -25.316 -0.552 -16.389 1.00 91.38 90 VAL A CA 1
ATOM 762 C C . VAL A 1 90 ? -24.076 -1.440 -16.515 1.00 91.38 90 VAL A C 1
ATOM 764 O O . VAL A 1 90 ? -24.176 -2.590 -16.950 1.00 91.38 90 VAL A O 1
ATOM 767 N N . ASN A 1 91 ? -22.917 -0.946 -16.077 1.00 88.88 91 ASN A N 1
ATOM 768 C CA . ASN A 1 91 ? -21.675 -1.713 -16.070 1.00 88.88 91 ASN A CA 1
ATOM 769 C C . ASN A 1 91 ? -21.761 -2.928 -15.138 1.00 88.88 91 ASN A C 1
ATOM 771 O O . ASN A 1 91 ? -21.366 -4.022 -15.536 1.00 88.88 91 ASN A O 1
ATOM 775 N N . ALA A 1 92 ? -22.355 -2.791 -13.951 1.00 87.12 92 ALA A N 1
ATOM 776 C CA . ALA A 1 92 ? -22.577 -3.905 -13.033 1.00 87.12 92 ALA A CA 1
ATOM 777 C C . ALA A 1 92 ? -23.443 -5.005 -13.670 1.00 87.12 92 ALA A C 1
ATOM 779 O O . ALA A 1 92 ? -23.114 -6.187 -13.567 1.00 87.12 92 ALA A O 1
ATOM 780 N N . VAL A 1 93 ? -24.503 -4.638 -14.402 1.00 91.06 93 VAL A N 1
ATOM 781 C CA . VAL A 1 93 ? -25.337 -5.608 -15.134 1.00 91.06 93 VAL A CA 1
ATOM 782 C C . VAL A 1 93 ? -24.541 -6.314 -16.233 1.00 91.06 93 VAL A C 1
ATOM 784 O O . VAL A 1 93 ? -24.667 -7.530 -16.379 1.00 91.06 93 VAL A O 1
ATOM 787 N N . ARG A 1 94 ? -23.695 -5.589 -16.976 1.00 91.69 94 ARG A N 1
ATOM 788 C CA . ARG A 1 94 ? -22.826 -6.172 -18.016 1.00 91.69 94 ARG A CA 1
ATOM 789 C C . ARG A 1 94 ? -21.788 -7.130 -17.426 1.00 91.69 94 ARG A C 1
ATOM 791 O O . ARG A 1 94 ? -21.543 -8.195 -17.985 1.00 91.69 94 ARG A O 1
ATOM 798 N N . LEU A 1 95 ? -21.221 -6.784 -16.272 1.00 90.25 95 LEU A N 1
ATOM 799 C CA . LEU A 1 95 ? -20.161 -7.551 -15.618 1.00 90.25 95 LEU A CA 1
ATOM 800 C C . LEU A 1 95 ? -20.683 -8.709 -14.755 1.00 90.25 95 LEU A C 1
ATOM 802 O O . LEU A 1 95 ? -19.914 -9.619 -14.446 1.00 90.25 95 LEU A O 1
ATOM 806 N N . ARG A 1 96 ? -21.980 -8.743 -14.409 1.00 89.50 96 ARG A N 1
ATOM 807 C CA . ARG A 1 96 ? -22.562 -9.715 -13.459 1.00 89.50 96 ARG A CA 1
ATOM 808 C C . ARG A 1 96 ? -22.220 -11.174 -13.758 1.00 89.50 96 ARG A C 1
ATOM 810 O O . ARG A 1 96 ? -22.052 -11.960 -12.837 1.00 89.50 96 ARG A O 1
ATOM 817 N N . ASN A 1 97 ? -22.142 -11.557 -15.034 1.00 90.88 97 ASN A N 1
ATOM 818 C CA . ASN A 1 97 ? -21.859 -12.940 -15.420 1.00 90.88 97 ASN A CA 1
ATOM 819 C C . ASN A 1 97 ? -20.374 -13.280 -15.259 1.00 90.88 97 ASN A C 1
ATOM 821 O O . ASN A 1 97 ? -20.050 -14.365 -14.790 1.00 90.88 97 ASN A O 1
ATOM 825 N N . VAL A 1 98 ? -19.484 -12.345 -15.599 1.00 90.81 98 VAL A N 1
ATOM 826 C CA . VAL A 1 98 ? -18.035 -12.520 -15.440 1.00 90.81 98 VAL A CA 1
ATOM 827 C C . VAL A 1 98 ? -17.666 -12.525 -13.960 1.00 90.81 98 VAL A C 1
ATOM 829 O O . VAL A 1 98 ? -16.920 -13.394 -13.527 1.00 90.81 98 VAL A O 1
ATOM 832 N N . LEU A 1 99 ? -18.251 -11.632 -13.158 1.00 87.81 99 LEU A N 1
ATOM 833 C CA . LEU A 1 99 ? -17.973 -11.530 -11.721 1.00 87.81 99 LEU A CA 1
ATOM 834 C C . LEU A 1 99 ? -18.501 -12.713 -10.896 1.00 87.81 99 LEU A C 1
ATOM 836 O O . LEU A 1 99 ? -18.057 -12.904 -9.769 1.00 87.81 99 LEU A O 1
ATOM 840 N N . LYS A 1 100 ? -19.382 -13.553 -11.456 1.00 88.06 100 LYS A N 1
ATOM 841 C CA . LYS A 1 100 ? -19.733 -14.852 -10.852 1.00 88.06 100 LYS A CA 1
ATOM 842 C C . LYS A 1 100 ? -18.574 -15.849 -10.888 1.00 88.06 100 LYS A C 1
ATOM 844 O O . LYS A 1 100 ? -18.582 -16.805 -10.118 1.00 88.06 100 LYS A O 1
ATOM 849 N N . LEU A 1 101 ? -17.595 -15.670 -11.779 1.00 91.12 101 LEU A N 1
ATOM 850 C CA . LEU A 1 101 ? -16.433 -16.549 -11.864 1.00 91.12 101 LEU A CA 1
ATOM 851 C C . LEU A 1 101 ? -15.451 -16.211 -10.731 1.00 91.12 101 LEU A C 1
ATOM 853 O O . LEU A 1 101 ? -14.924 -15.096 -10.713 1.00 91.12 101 LEU A O 1
ATOM 857 N N . PRO A 1 102 ? -15.096 -17.163 -9.844 1.00 88.00 102 PRO A N 1
ATOM 858 C CA . PRO A 1 102 ? -14.220 -16.886 -8.703 1.00 88.00 102 PRO A CA 1
ATOM 859 C C . PRO A 1 102 ? -12.861 -16.287 -9.089 1.00 88.00 102 PRO A C 1
ATOM 861 O O . PRO A 1 102 ? -12.324 -15.449 -8.370 1.00 88.00 102 PRO A O 1
ATOM 864 N N . LYS A 1 103 ? -12.302 -16.686 -10.241 1.00 90.75 103 LYS A N 1
ATOM 865 C CA . LYS A 1 103 ? -11.033 -16.137 -10.748 1.00 90.75 103 LYS A CA 1
ATOM 866 C C . LYS A 1 103 ? -11.164 -14.683 -11.201 1.00 90.75 103 LYS A C 1
ATOM 868 O O . LYS A 1 103 ? -10.287 -13.888 -10.890 1.00 90.75 103 LYS A O 1
ATOM 873 N N . ALA A 1 104 ? -12.248 -14.336 -11.896 1.00 91.12 104 ALA A N 1
ATOM 874 C CA . ALA A 1 104 ? -12.488 -12.961 -12.326 1.00 91.12 104 ALA A CA 1
ATOM 875 C C . ALA A 1 104 ? -12.793 -12.058 -11.125 1.00 91.12 104 ALA A C 1
ATOM 877 O O . ALA A 1 104 ? -12.257 -10.962 -11.030 1.00 91.12 104 ALA A O 1
ATOM 878 N N . HIS A 1 105 ? -13.576 -12.559 -10.168 1.00 86.81 105 HIS A N 1
ATOM 879 C CA . HIS A 1 105 ? -13.839 -11.875 -8.907 1.00 86.81 105 HIS A CA 1
ATOM 880 C C . HIS A 1 105 ? -12.541 -11.576 -8.139 1.00 86.81 105 HIS A C 1
ATOM 882 O O . HIS A 1 105 ? -12.303 -10.439 -7.749 1.00 86.81 105 HIS A O 1
ATOM 888 N N . LYS A 1 106 ? -11.643 -12.564 -8.010 1.00 89.69 106 LYS A N 1
ATOM 889 C CA . LYS A 1 106 ? -10.321 -12.361 -7.396 1.00 89.69 106 LYS A CA 1
ATOM 890 C C . LYS A 1 106 ? -9.445 -11.383 -8.172 1.00 89.69 106 LYS A C 1
ATOM 892 O O . LYS A 1 106 ? -8.762 -10.574 -7.554 1.00 89.69 106 LYS A O 1
ATOM 897 N N . TRP A 1 107 ? -9.458 -11.463 -9.501 1.00 91.25 107 TRP A N 1
ATOM 898 C CA . TRP A 1 107 ? -8.690 -10.556 -10.352 1.00 91.25 107 TRP A CA 1
ATOM 899 C C . TRP A 1 107 ? -9.077 -9.095 -10.111 1.00 91.25 107 TRP A C 1
ATOM 901 O O . TRP A 1 107 ? -8.191 -8.261 -9.974 1.00 91.25 107 TRP A O 1
ATOM 911 N N . VAL A 1 108 ? -10.371 -8.809 -9.927 1.00 90.00 108 VAL A N 1
ATOM 912 C CA . VAL A 1 108 ? -10.839 -7.454 -9.602 1.00 90.00 108 VAL A CA 1
ATOM 913 C C . VAL A 1 108 ? -10.190 -6.910 -8.331 1.00 90.00 108 VAL A C 1
ATOM 915 O O . VAL A 1 108 ? -9.792 -5.750 -8.278 1.00 90.00 108 VAL A O 1
ATOM 918 N N . PHE A 1 109 ? -10.043 -7.743 -7.305 1.00 88.94 109 PHE A N 1
ATOM 919 C CA . PHE A 1 109 ? -9.397 -7.314 -6.068 1.00 88.94 109 PHE A CA 1
ATOM 920 C C . PHE A 1 109 ? -7.928 -6.978 -6.286 1.00 88.94 109 PHE A C 1
ATOM 922 O O . PHE A 1 109 ? -7.460 -5.964 -5.792 1.00 88.94 109 PHE A O 1
ATOM 929 N N . TYR A 1 110 ? -7.205 -7.806 -7.035 1.00 89.25 110 TYR A N 1
ATOM 930 C CA . TYR A 1 110 ? -5.781 -7.574 -7.267 1.00 89.25 110 TYR A CA 1
ATOM 931 C C . TYR A 1 110 ? -5.503 -6.371 -8.166 1.00 89.25 110 TYR A C 1
ATOM 933 O O . TYR A 1 110 ? -4.458 -5.753 -8.020 1.00 89.25 110 TYR A O 1
ATOM 941 N N . GLU A 1 111 ? -6.427 -6.045 -9.066 1.00 91.00 111 GLU A N 1
ATOM 942 C CA . GLU A 1 111 ? -6.257 -4.936 -10.002 1.00 91.00 111 GLU A CA 1
ATOM 943 C C . GLU A 1 111 ? -6.653 -3.585 -9.392 1.00 91.00 111 GLU A C 1
ATOM 945 O O . GLU A 1 111 ? -5.987 -2.580 -9.634 1.00 91.00 111 GLU A O 1
ATOM 950 N N . TRP A 1 112 ? -7.733 -3.544 -8.602 1.00 89.81 112 TRP A N 1
ATOM 951 C CA . TRP A 1 112 ? -8.344 -2.276 -8.178 1.00 89.81 112 TRP A CA 1
ATOM 952 C C . TRP A 1 112 ? -8.366 -2.037 -6.668 1.00 89.81 112 TRP A C 1
ATOM 954 O O . TRP A 1 112 ? -8.650 -0.914 -6.244 1.00 89.81 112 TRP A O 1
ATOM 964 N N . PHE A 1 113 ? -8.071 -3.041 -5.838 1.00 93.75 113 PHE A N 1
ATOM 965 C CA . PHE A 1 113 ? -7.998 -2.857 -4.390 1.00 93.75 113 PHE A CA 1
ATOM 966 C C . PHE A 1 113 ? -6.549 -2.691 -3.933 1.00 93.75 113 PHE A C 1
ATOM 968 O O . PHE A 1 113 ? -5.824 -3.661 -3.719 1.00 93.75 113 PHE A O 1
ATOM 975 N N . TYR A 1 114 ? -6.167 -1.435 -3.720 1.00 94.06 114 TYR A N 1
ATOM 976 C CA . TYR A 1 114 ? -4.916 -1.057 -3.073 1.00 94.06 114 TYR A CA 1
ATOM 977 C C . TYR A 1 114 ? -5.228 -0.438 -1.720 1.00 94.06 114 TYR A C 1
ATOM 979 O O . TYR A 1 114 ? -6.024 0.504 -1.645 1.00 94.06 114 TYR A O 1
ATOM 987 N N . SER A 1 115 ? -4.596 -0.958 -0.671 1.00 95.44 115 SER A N 1
ATOM 988 C CA . SER A 1 115 ? -4.695 -0.395 0.672 1.00 95.44 115 SER A CA 1
ATOM 989 C C . SER A 1 115 ? -4.129 1.018 0.728 1.00 95.44 115 SER A C 1
ATOM 991 O O . SER A 1 115 ? -3.392 1.462 -0.156 1.00 95.44 115 SER A O 1
ATOM 993 N N . ASN A 1 116 ? -4.438 1.731 1.805 1.00 94.38 116 ASN A N 1
ATOM 994 C CA . ASN A 1 116 ? -3.850 3.043 2.050 1.00 94.38 116 ASN A CA 1
ATOM 995 C C . ASN A 1 116 ? -2.317 3.026 2.078 1.00 94.38 116 ASN A C 1
ATOM 997 O O . ASN A 1 116 ? -1.707 3.996 1.640 1.00 94.38 116 ASN A O 1
ATOM 1001 N N . LEU A 1 117 ? -1.722 1.931 2.558 1.00 94.69 117 LEU A N 1
ATOM 1002 C CA . LEU A 1 117 ? -0.275 1.728 2.581 1.00 94.69 117 LEU A CA 1
ATOM 1003 C C . LEU A 1 117 ? 0.306 1.433 1.201 1.00 94.69 117 LEU A C 1
ATOM 1005 O O . LEU A 1 117 ? 1.373 1.936 0.870 1.00 94.69 117 LEU A O 1
ATOM 1009 N N . ASP A 1 118 ? -0.391 0.635 0.394 1.00 95.00 118 ASP A N 1
ATOM 1010 C CA . ASP A 1 118 ? 0.140 0.165 -0.887 1.00 95.00 118 ASP A CA 1
ATOM 1011 C C . ASP A 1 118 ? -0.072 1.152 -2.031 1.00 95.00 118 ASP A C 1
ATOM 1013 O O . ASP A 1 118 ? 0.723 1.187 -2.967 1.00 95.00 118 ASP A O 1
ATOM 1017 N N . ARG A 1 119 ? -1.126 1.972 -1.972 1.00 93.12 119 ARG A N 1
ATOM 1018 C CA . ARG A 1 119 ? -1.409 3.013 -2.973 1.00 93.12 119 ARG A CA 1
ATOM 1019 C C . ARG A 1 119 ? -0.185 3.863 -3.339 1.00 93.12 119 ARG A C 1
ATOM 1021 O O . ARG A 1 119 ? 0.121 3.916 -4.528 1.00 93.12 119 ARG A O 1
ATOM 1028 N N . PRO A 1 120 ? 0.523 4.500 -2.386 1.00 92.25 120 PRO A N 1
ATOM 1029 C CA . PRO A 1 120 ? 1.693 5.317 -2.706 1.00 92.25 120 PRO A CA 1
ATOM 1030 C C . PRO A 1 120 ? 2.863 4.521 -3.307 1.00 92.25 120 PRO A C 1
ATOM 1032 O O . PRO A 1 120 ? 3.692 5.101 -3.998 1.00 92.25 120 PRO A O 1
ATOM 1035 N N . LEU A 1 121 ? 2.930 3.207 -3.072 1.00 91.62 121 LEU A N 1
ATOM 1036 C CA . LEU A 1 121 ? 4.001 2.342 -3.574 1.00 91.62 121 LEU A CA 1
ATOM 1037 C C . LEU A 1 121 ? 3.705 1.781 -4.971 1.00 91.62 121 LEU A C 1
ATOM 1039 O O . LEU A 1 121 ? 4.624 1.598 -5.761 1.00 91.62 121 LEU A O 1
ATOM 1043 N N . LEU A 1 122 ? 2.437 1.476 -5.263 1.00 90.69 122 LEU A N 1
ATOM 1044 C CA . LEU A 1 122 ? 2.031 0.732 -6.462 1.00 90.69 122 LEU A CA 1
ATOM 1045 C C . LEU A 1 122 ? 1.391 1.605 -7.546 1.00 90.69 122 LEU A C 1
ATOM 1047 O O . LEU A 1 122 ? 1.448 1.249 -8.720 1.00 90.69 122 LEU A O 1
ATOM 1051 N N . LEU A 1 123 ? 0.784 2.736 -7.173 1.00 89.31 123 LEU A N 1
ATOM 1052 C CA . LEU A 1 123 ? 0.183 3.682 -8.125 1.00 89.31 123 LEU A CA 1
ATOM 1053 C C . LEU A 1 123 ? 1.131 4.819 -8.525 1.00 89.31 123 LEU A C 1
ATOM 1055 O O . LEU A 1 123 ? 0.731 5.706 -9.280 1.00 89.31 123 LEU A O 1
ATOM 1059 N N . GLY A 1 124 ? 2.361 4.798 -8.008 1.00 82.81 124 GLY A N 1
ATOM 1060 C CA . GLY A 1 124 ? 3.416 5.728 -8.385 1.00 82.81 124 GLY A CA 1
ATOM 1061 C C . GLY A 1 124 ? 3.878 5.543 -9.830 1.00 82.81 124 GLY A C 1
ATOM 1062 O O . GLY A 1 124 ? 3.321 4.780 -10.628 1.00 82.81 124 GLY A O 1
ATOM 1063 N N . GLU A 1 125 ? 4.927 6.269 -10.193 1.00 81.38 125 GLU A N 1
ATOM 1064 C CA . GLU A 1 125 ? 5.512 6.108 -11.512 1.00 81.38 125 GLU A CA 1
ATOM 1065 C C . GLU A 1 125 ? 6.170 4.745 -11.682 1.00 81.38 125 GLU A C 1
ATOM 1067 O O . GLU A 1 125 ? 6.932 4.271 -10.849 1.00 81.38 125 GLU A O 1
ATOM 1072 N N . ASN A 1 126 ? 5.888 4.125 -12.820 1.00 82.81 126 ASN A N 1
ATOM 1073 C CA . ASN A 1 126 ? 6.502 2.866 -13.190 1.00 82.81 126 ASN A CA 1
ATOM 1074 C C . ASN A 1 126 ? 7.974 3.070 -13.603 1.00 82.81 126 ASN A C 1
ATOM 1076 O O . ASN A 1 126 ? 8.276 4.045 -14.293 1.00 82.81 126 ASN A O 1
ATOM 1080 N N . ASP A 1 127 ? 8.845 2.104 -13.305 1.00 82.00 127 ASP A N 1
ATOM 1081 C CA . ASP A 1 127 ? 10.264 2.080 -13.698 1.00 82.00 127 ASP A CA 1
ATOM 1082 C C . ASP A 1 127 ? 10.503 2.405 -15.182 1.00 82.00 127 ASP A C 1
ATOM 1084 O O . ASP A 1 127 ? 11.458 3.098 -15.529 1.00 82.00 127 ASP A O 1
ATOM 1088 N N . PHE A 1 128 ? 9.609 1.979 -16.083 1.00 82.25 128 PHE A N 1
ATOM 1089 C CA . PHE A 1 128 ? 9.669 2.341 -17.503 1.00 82.25 128 PHE A CA 1
ATOM 1090 C C . PHE A 1 128 ? 9.531 3.850 -17.724 1.00 82.25 128 PHE A C 1
ATOM 1092 O O . PHE A 1 128 ? 10.225 4.425 -18.563 1.00 82.25 128 PHE A O 1
ATOM 1099 N N . ARG A 1 129 ? 8.615 4.503 -17.000 1.00 84.12 129 ARG A N 1
ATOM 1100 C CA . ARG A 1 129 ? 8.415 5.956 -17.078 1.00 84.12 129 ARG A CA 1
ATOM 1101 C C . ARG A 1 129 ? 9.584 6.707 -16.455 1.00 84.12 129 ARG A C 1
ATOM 1103 O O . ARG A 1 129 ? 9.995 7.711 -17.031 1.00 84.12 129 ARG A O 1
ATOM 1110 N N . ILE A 1 130 ? 10.116 6.203 -15.342 1.00 85.69 130 ILE A N 1
ATOM 1111 C CA . ILE A 1 130 ? 11.299 6.761 -14.676 1.00 85.69 130 ILE A CA 1
ATOM 1112 C C . ILE A 1 130 ? 12.494 6.707 -15.637 1.00 85.69 130 ILE A C 1
ATOM 1114 O O . ILE A 1 130 ? 13.061 7.745 -15.973 1.00 85.69 130 ILE A O 1
ATOM 1118 N N . CYS A 1 131 ? 12.778 5.531 -16.206 1.00 85.94 131 CYS A N 1
ATOM 1119 C CA . CYS A 1 131 ? 13.866 5.339 -17.163 1.00 85.94 131 CYS A CA 1
ATOM 1120 C C . CYS A 1 131 ? 13.724 6.240 -18.401 1.00 85.94 131 CYS A C 1
ATOM 1122 O O . CYS A 1 131 ? 14.707 6.852 -18.826 1.00 85.94 131 CYS A O 1
ATOM 1124 N N . LEU A 1 132 ? 12.510 6.371 -18.958 1.00 86.75 132 LEU A N 1
ATOM 1125 C CA . LEU A 1 132 ? 12.246 7.272 -20.086 1.00 86.75 132 LEU A CA 1
ATOM 1126 C C . LEU A 1 132 ? 12.508 8.738 -19.735 1.00 86.75 132 LEU A C 1
ATOM 1128 O O . LEU A 1 132 ? 13.111 9.442 -20.537 1.00 86.75 132 LEU A O 1
ATOM 1132 N N . ARG A 1 133 ? 12.081 9.201 -18.557 1.00 86.31 133 ARG A N 1
ATOM 1133 C CA . ARG A 1 133 ? 12.304 10.587 -18.134 1.00 86.31 133 ARG A CA 1
ATOM 1134 C C . ARG A 1 133 ? 13.788 10.890 -17.935 1.00 86.31 133 ARG A C 1
ATOM 1136 O O . ARG A 1 133 ? 14.244 11.936 -18.379 1.00 86.31 133 ARG A O 1
ATOM 1143 N N . GLU A 1 134 ? 14.518 10.000 -17.271 1.00 87.69 134 GLU A N 1
ATOM 1144 C CA . GLU A 1 134 ? 15.919 10.230 -16.902 1.00 87.69 134 GLU A CA 1
ATOM 1145 C C . GLU A 1 134 ? 16.869 10.118 -18.095 1.00 87.69 134 GLU A C 1
ATOM 1147 O O . GLU A 1 134 ? 17.765 10.940 -18.254 1.00 87.69 134 GLU A O 1
ATOM 1152 N N . ASN A 1 135 ? 16.660 9.123 -18.961 1.00 86.44 135 ASN A N 1
ATOM 1153 C CA . ASN A 1 135 ? 17.571 8.843 -20.074 1.00 86.44 135 ASN A CA 1
ATOM 1154 C C . ASN A 1 135 ? 17.133 9.521 -21.381 1.00 86.44 135 ASN A C 1
ATOM 1156 O O . ASN A 1 135 ? 17.957 9.752 -22.263 1.00 86.44 135 ASN A O 1
ATOM 1160 N N . PHE A 1 136 ? 15.839 9.831 -21.531 1.00 87.44 136 PHE A N 1
ATOM 1161 C CA . PHE A 1 136 ? 15.261 10.344 -22.776 1.00 87.44 136 PHE A CA 1
ATOM 1162 C C . PHE A 1 136 ? 14.244 11.483 -22.548 1.00 87.44 136 PHE A C 1
ATOM 1164 O O . PHE A 1 136 ? 13.113 11.403 -23.039 1.00 87.44 136 PHE A O 1
ATOM 1171 N N . PRO A 1 137 ? 14.624 12.589 -21.879 1.00 85.00 137 PRO A N 1
ATOM 1172 C CA . PRO A 1 137 ? 13.694 13.662 -21.497 1.00 85.00 137 PRO A CA 1
ATOM 1173 C C . PRO A 1 137 ? 12.991 14.336 -22.690 1.00 85.00 137 PRO A C 1
ATOM 1175 O O . PRO A 1 137 ? 11.889 14.864 -22.555 1.00 85.00 137 PRO A O 1
ATOM 1178 N N . ASN A 1 138 ? 13.596 14.283 -23.880 1.00 86.25 138 ASN A N 1
ATOM 1179 C CA . ASN A 1 138 ? 13.061 14.897 -25.098 1.00 86.25 138 ASN A CA 1
ATOM 1180 C C . ASN A 1 138 ? 12.038 14.016 -25.841 1.00 86.25 138 ASN A C 1
ATOM 1182 O O . ASN A 1 138 ? 11.423 14.468 -26.811 1.00 86.25 138 ASN A O 1
ATOM 1186 N N . VAL A 1 139 ? 11.838 12.762 -25.423 1.00 83.38 139 VAL A N 1
ATOM 1187 C CA . VAL A 1 139 ? 10.900 11.842 -26.077 1.00 83.38 139 VAL A CA 1
ATOM 1188 C C . VAL A 1 139 ? 9.475 12.150 -25.621 1.00 83.38 139 VAL A C 1
ATOM 1190 O O . VAL A 1 139 ? 9.035 11.759 -24.546 1.00 83.38 139 VAL A O 1
ATOM 1193 N N . LYS A 1 140 ? 8.725 12.846 -26.482 1.00 79.06 140 LYS A N 1
ATOM 1194 C CA . LYS A 1 140 ? 7.331 13.254 -26.217 1.00 79.06 140 LYS A CA 1
ATOM 1195 C C . LYS A 1 140 ? 6.284 12.217 -26.646 1.00 79.06 140 LYS A C 1
ATOM 1197 O O . LYS A 1 140 ? 5.109 12.357 -26.322 1.00 79.06 140 LYS A O 1
ATOM 1202 N N . THR A 1 141 ? 6.685 11.186 -27.392 1.00 80.31 141 THR A N 1
ATOM 1203 C CA . THR A 1 141 ? 5.783 10.157 -27.936 1.00 80.31 141 THR A CA 1
ATOM 1204 C C . THR A 1 141 ? 5.792 8.881 -27.098 1.00 80.31 141 THR A C 1
ATOM 1206 O O . THR A 1 141 ? 6.831 8.459 -26.597 1.00 80.31 141 THR A O 1
ATOM 1209 N N . ARG A 1 142 ? 4.628 8.225 -26.989 1.00 76.81 142 ARG A N 1
ATOM 1210 C CA . ARG A 1 142 ? 4.491 6.882 -26.389 1.00 76.81 142 ARG A CA 1
ATOM 1211 C C . ARG A 1 142 ? 4.530 5.758 -27.430 1.00 76.81 142 ARG A C 1
ATOM 1213 O O . ARG A 1 142 ? 4.564 4.584 -27.068 1.00 76.81 142 ARG A O 1
ATOM 1220 N N . ASN A 1 143 ? 4.554 6.114 -28.713 1.00 83.06 143 ASN A N 1
ATOM 1221 C CA . ASN A 1 143 ? 4.601 5.173 -29.825 1.00 83.06 143 ASN A CA 1
ATOM 1222 C C . ASN A 1 143 ? 6.061 4.917 -30.198 1.00 83.06 143 ASN A C 1
ATOM 1224 O O . ASN A 1 143 ? 6.632 5.583 -31.060 1.00 83.06 143 ASN A O 1
ATOM 1228 N N . LEU A 1 144 ? 6.680 3.970 -29.499 1.00 84.44 144 LEU A N 1
ATOM 1229 C CA . LEU A 1 144 ? 8.062 3.568 -29.733 1.00 84.44 144 LEU A CA 1
ATOM 1230 C C . LEU A 1 144 ? 8.124 2.383 -30.707 1.00 84.44 144 LEU A C 1
ATOM 1232 O O . LEU A 1 144 ? 7.312 1.458 -30.642 1.00 84.44 144 LEU A O 1
ATOM 1236 N N . SER A 1 145 ? 9.113 2.400 -31.604 1.00 89.81 145 SER A N 1
ATOM 1237 C CA . SER A 1 145 ? 9.399 1.271 -32.490 1.00 89.81 145 SER A CA 1
ATOM 1238 C C . SER A 1 145 ? 9.943 0.081 -31.692 1.00 89.81 145 SER A C 1
ATOM 1240 O O . SER A 1 145 ? 10.410 0.217 -30.557 1.00 89.81 145 SER A O 1
ATOM 1242 N N . ARG A 1 146 ? 9.956 -1.109 -32.300 1.00 91.19 146 ARG A N 1
ATOM 1243 C CA . ARG A 1 146 ? 10.553 -2.306 -31.683 1.00 91.19 146 ARG A CA 1
ATOM 1244 C C . ARG A 1 146 ? 12.026 -2.101 -31.299 1.00 91.19 146 ARG A C 1
ATOM 1246 O O . ARG A 1 146 ? 12.461 -2.638 -30.278 1.00 91.19 146 ARG A O 1
ATOM 1253 N N . ALA A 1 147 ? 12.781 -1.330 -32.085 1.00 90.00 147 ALA A N 1
ATOM 1254 C CA . ALA A 1 147 ? 14.178 -1.007 -31.794 1.00 90.00 147 ALA A CA 1
ATOM 1255 C C . ALA A 1 147 ? 14.294 -0.145 -30.527 1.00 90.00 147 ALA A C 1
ATOM 1257 O O . ALA A 1 147 ? 15.053 -0.487 -29.620 1.00 90.00 147 ALA A O 1
ATOM 1258 N N . HIS A 1 148 ? 13.461 0.892 -30.404 1.00 87.44 148 HIS A N 1
ATOM 1259 C CA . HIS A 1 148 ? 13.409 1.750 -29.216 1.00 87.44 148 HIS A CA 1
ATOM 1260 C C . HIS A 1 148 ? 13.011 0.962 -27.958 1.00 87.44 148 HIS A C 1
ATOM 1262 O O . HIS A 1 148 ? 13.673 1.063 -26.927 1.00 87.44 148 HIS A O 1
ATOM 1268 N N . TRP A 1 149 ? 12.000 0.089 -28.050 1.00 86.69 149 TRP A N 1
ATOM 1269 C CA . TRP A 1 149 ? 11.621 -0.796 -26.940 1.00 86.69 149 TRP A CA 1
ATOM 1270 C C . TRP A 1 149 ? 12.721 -1.785 -26.545 1.00 86.69 149 TRP A C 1
ATOM 1272 O O . TRP A 1 149 ? 12.783 -2.234 -25.400 1.00 86.69 149 TRP A O 1
ATOM 1282 N N . SER A 1 150 ? 13.574 -2.180 -27.487 1.00 88.38 150 SER A N 1
ATOM 1283 C CA . SER A 1 150 ? 14.702 -3.071 -27.206 1.00 88.38 150 SER A CA 1
ATOM 1284 C C . SER A 1 150 ? 15.842 -2.322 -26.517 1.00 88.38 150 SER A C 1
ATOM 1286 O O . SER A 1 150 ? 16.417 -2.850 -25.568 1.00 88.38 150 SER A O 1
ATOM 1288 N N . LEU A 1 151 ? 16.104 -1.073 -26.918 1.00 88.12 151 LEU A N 1
ATOM 1289 C CA . LEU A 1 151 ? 17.043 -0.188 -26.232 1.00 88.12 151 LEU A CA 1
ATOM 1290 C C . LEU A 1 151 ? 16.610 0.082 -24.785 1.00 88.12 151 LEU A C 1
ATOM 1292 O O . LEU A 1 151 ? 17.410 -0.123 -23.876 1.00 88.12 151 LEU A O 1
ATOM 1296 N N . LEU A 1 152 ? 15.346 0.465 -24.568 1.00 86.31 152 LEU A N 1
ATOM 1297 C CA . LEU A 1 152 ? 14.819 0.779 -23.236 1.00 86.31 152 LEU A CA 1
ATOM 1298 C C . LEU A 1 152 ? 14.928 -0.418 -22.283 1.00 86.31 152 LEU A C 1
ATOM 1300 O O . LEU A 1 152 ? 15.457 -0.297 -21.184 1.00 86.31 152 LEU A O 1
ATOM 1304 N N . ARG A 1 153 ? 14.500 -1.606 -22.732 1.00 86.75 153 ARG A N 1
ATOM 1305 C CA . ARG A 1 153 ? 14.609 -2.830 -21.923 1.00 86.75 153 ARG A CA 1
ATOM 1306 C C . ARG A 1 153 ? 16.054 -3.175 -21.577 1.00 86.75 153 ARG A C 1
ATOM 1308 O O . ARG A 1 153 ? 16.284 -3.664 -20.486 1.00 86.75 153 ARG A O 1
ATOM 1315 N N . ARG A 1 154 ? 17.011 -2.912 -22.476 1.00 87.69 154 ARG A N 1
ATOM 1316 C CA . ARG A 1 154 ? 18.440 -3.147 -22.223 1.00 87.69 154 ARG A CA 1
ATOM 1317 C C . ARG A 1 154 ? 19.005 -2.194 -21.167 1.00 87.69 154 ARG A C 1
ATOM 1319 O O . ARG A 1 154 ? 19.840 -2.624 -20.380 1.00 87.69 154 ARG A O 1
ATOM 1326 N N . LEU A 1 155 ? 18.551 -0.939 -21.142 1.00 87.69 155 LEU A N 1
ATOM 1327 C CA . LEU A 1 155 ? 18.958 0.044 -20.128 1.00 87.69 155 LEU A CA 1
ATOM 1328 C C . LEU A 1 155 ? 18.465 -0.334 -18.730 1.00 87.69 155 LEU A C 1
ATOM 1330 O O . LEU A 1 155 ? 19.200 -0.186 -17.764 1.00 87.69 155 LEU A O 1
ATOM 1334 N N . MET A 1 156 ? 17.265 -0.906 -18.636 1.00 83.19 156 MET A N 1
ATOM 1335 C CA . MET A 1 156 ? 16.707 -1.423 -17.380 1.00 83.19 156 MET A CA 1
ATOM 1336 C C . MET A 1 156 ? 17.330 -2.763 -16.939 1.00 83.19 156 MET A C 1
ATOM 1338 O O . MET A 1 156 ? 16.932 -3.335 -15.928 1.00 83.19 156 MET A O 1
ATOM 1342 N N . GLY A 1 157 ? 18.300 -3.286 -17.696 1.00 85.44 157 GLY A N 1
ATOM 1343 C CA . GLY A 1 157 ? 19.003 -4.528 -17.398 1.00 85.44 157 GLY A CA 1
ATOM 1344 C C . GLY A 1 157 ? 18.398 -5.762 -18.069 1.00 85.44 157 GLY A C 1
ATOM 1345 O O . GLY A 1 157 ? 17.782 -5.708 -19.133 1.00 85.44 157 GLY A O 1
ATOM 1346 N N . LYS A 1 158 ? 18.640 -6.938 -17.485 1.00 80.00 158 LYS A N 1
ATOM 1347 C CA . LYS A 1 158 ? 18.127 -8.205 -18.025 1.00 80.00 158 LYS A CA 1
ATOM 1348 C C . LYS A 1 158 ? 16.648 -8.353 -17.650 1.00 80.00 158 LYS A C 1
ATOM 1350 O O . LYS A 1 158 ? 16.354 -8.381 -16.456 1.00 80.00 158 LYS A O 1
ATOM 1355 N N . PRO A 1 159 ? 15.724 -8.525 -18.619 1.00 79.56 159 PRO A N 1
ATOM 1356 C CA . PRO A 1 159 ? 14.329 -8.811 -18.304 1.00 79.56 159 PRO A CA 1
ATOM 1357 C C . PRO A 1 159 ? 14.227 -10.042 -17.398 1.00 79.56 159 PRO A C 1
ATOM 1359 O O . PRO A 1 159 ? 14.695 -11.127 -17.758 1.00 79.56 159 PRO A O 1
ATOM 1362 N N . ARG A 1 160 ? 13.633 -9.882 -16.213 1.00 78.00 160 ARG A N 1
ATOM 1363 C CA . ARG A 1 160 ? 13.412 -10.994 -15.282 1.00 78.00 160 ARG A CA 1
ATOM 1364 C C . ARG A 1 160 ? 12.360 -11.942 -15.857 1.00 78.00 160 ARG A C 1
ATOM 1366 O O . ARG A 1 160 ? 11.356 -11.515 -16.427 1.00 78.00 160 ARG A O 1
ATOM 1373 N N . ARG A 1 161 ? 12.574 -13.249 -15.692 1.00 85.38 161 ARG A N 1
ATOM 1374 C CA . ARG A 1 161 ? 11.539 -14.249 -15.979 1.00 85.38 161 ARG A CA 1
ATOM 1375 C C . ARG A 1 161 ? 10.504 -14.210 -14.862 1.00 85.38 161 ARG A C 1
ATOM 1377 O O . ARG A 1 161 ? 10.870 -14.228 -13.691 1.00 85.38 161 ARG A O 1
ATOM 1384 N N . CYS A 1 162 ? 9.230 -14.217 -15.232 1.00 89.50 162 CYS A N 1
ATOM 1385 C CA . CYS A 1 162 ? 8.144 -14.410 -14.282 1.00 89.50 162 CYS A CA 1
ATOM 1386 C C . CYS A 1 162 ? 8.253 -15.829 -13.691 1.00 89.50 162 CYS A C 1
ATOM 1388 O O . CYS A 1 162 ? 8.086 -16.815 -14.409 1.00 89.50 162 CYS A O 1
ATOM 1390 N N . SER A 1 163 ? 8.618 -15.927 -12.414 1.00 92.81 163 SER A N 1
ATOM 1391 C CA . SER A 1 163 ? 8.859 -17.178 -11.686 1.00 92.81 163 SER A CA 1
ATOM 1392 C C . SER A 1 163 ? 8.412 -17.039 -10.230 1.00 92.81 163 SER A C 1
ATOM 1394 O O . SER A 1 163 ? 8.176 -15.929 -9.754 1.00 92.81 163 SER A O 1
ATOM 1396 N N . THR A 1 164 ? 8.317 -18.150 -9.496 1.00 94.31 164 THR A N 1
ATOM 1397 C CA . THR A 1 164 ? 7.993 -18.118 -8.058 1.00 94.31 164 THR A CA 1
ATOM 1398 C C . THR A 1 164 ? 9.006 -17.289 -7.270 1.00 94.31 164 THR A C 1
ATOM 1400 O O . THR A 1 164 ? 8.608 -16.408 -6.517 1.00 94.31 164 THR A O 1
ATOM 1403 N N . ALA A 1 165 ? 10.304 -17.482 -7.532 1.00 93.06 165 ALA A N 1
ATOM 1404 C CA . ALA A 1 165 ? 11.370 -16.719 -6.883 1.00 93.06 165 ALA A CA 1
ATOM 1405 C C . ALA A 1 165 ? 11.247 -15.208 -7.138 1.00 93.06 165 ALA A C 1
ATOM 1407 O O . ALA A 1 165 ? 11.441 -14.418 -6.220 1.00 93.06 165 ALA A O 1
ATOM 1408 N N . PHE A 1 166 ? 10.867 -14.814 -8.361 1.00 93.06 166 PHE A N 1
ATOM 1409 C CA . PHE A 1 166 ? 10.585 -13.415 -8.682 1.00 93.06 166 PHE A CA 1
ATOM 1410 C C . PHE A 1 166 ? 9.427 -12.872 -7.833 1.00 93.06 166 PHE A C 1
ATOM 1412 O O . PHE A 1 166 ? 9.567 -11.828 -7.210 1.00 93.06 166 PHE A O 1
ATOM 1419 N N . PHE A 1 167 ? 8.304 -13.591 -7.736 1.00 93.94 167 PHE A N 1
ATOM 1420 C CA . PHE A 1 167 ? 7.176 -13.134 -6.917 1.00 93.94 167 PHE A CA 1
ATOM 1421 C C . PHE A 1 167 ? 7.507 -13.035 -5.427 1.00 93.94 167 PHE A C 1
ATOM 1423 O O . PHE A 1 167 ? 7.011 -12.133 -4.756 1.00 93.94 167 PHE A O 1
ATOM 1430 N N . ASP A 1 168 ? 8.312 -13.952 -4.899 1.00 95.44 168 ASP A N 1
ATOM 1431 C CA . ASP A 1 168 ? 8.700 -13.925 -3.489 1.00 95.44 168 ASP A CA 1
ATOM 1432 C C . ASP A 1 168 ? 9.665 -12.772 -3.188 1.00 95.44 168 ASP A C 1
ATOM 1434 O O . ASP A 1 168 ? 9.570 -12.152 -2.129 1.00 95.44 168 ASP A O 1
ATOM 1438 N N . GLU A 1 169 ? 10.544 -12.435 -4.132 1.00 94.56 169 GLU A N 1
ATOM 1439 C CA . GLU A 1 169 ? 11.390 -11.241 -4.073 1.00 94.56 169 GLU A CA 1
ATOM 1440 C C . GLU A 1 169 ? 10.563 -9.949 -4.096 1.00 94.56 169 GLU A C 1
ATOM 1442 O O . GLU A 1 169 ? 10.714 -9.122 -3.197 1.00 94.56 169 GLU A O 1
ATOM 1447 N N . GLU A 1 170 ? 9.621 -9.816 -5.033 1.00 92.69 170 GLU A N 1
ATOM 1448 C CA . GLU A 1 170 ? 8.733 -8.648 -5.124 1.00 92.69 170 GLU A CA 1
ATOM 1449 C C . GLU A 1 170 ? 7.879 -8.474 -3.859 1.00 92.69 170 GLU A C 1
ATOM 1451 O O . GLU A 1 170 ? 7.744 -7.369 -3.333 1.00 92.69 170 GLU A O 1
ATOM 1456 N N . ARG A 1 171 ? 7.335 -9.572 -3.311 1.00 95.31 171 ARG A N 1
ATOM 1457 C CA . ARG A 1 171 ? 6.577 -9.533 -2.048 1.00 95.31 171 ARG A CA 1
ATOM 1458 C C . ARG A 1 171 ? 7.443 -9.106 -0.871 1.00 95.31 171 ARG A C 1
ATOM 1460 O O . ARG A 1 171 ? 6.960 -8.356 -0.025 1.00 95.31 171 ARG A O 1
ATOM 1467 N N . ARG A 1 172 ? 8.693 -9.576 -0.804 1.00 96.81 172 ARG A N 1
ATOM 1468 C CA . ARG A 1 172 ? 9.638 -9.188 0.250 1.00 96.81 172 ARG A CA 1
ATOM 1469 C C . ARG A 1 172 ? 9.974 -7.703 0.155 1.00 96.81 172 ARG A C 1
ATOM 1471 O O . ARG A 1 172 ? 9.818 -7.003 1.148 1.00 96.81 172 ARG A O 1
ATOM 1478 N N . SER A 1 173 ? 10.314 -7.219 -1.041 1.00 94.25 173 SER A N 1
ATOM 1479 C CA . SER A 1 173 ? 10.588 -5.798 -1.284 1.00 94.25 173 SER A CA 1
ATOM 1480 C C . SER A 1 173 ? 9.387 -4.916 -0.927 1.00 94.25 173 SER A C 1
ATOM 1482 O O . SER A 1 173 ? 9.535 -3.887 -0.266 1.00 94.25 173 SER A O 1
ATOM 1484 N N . LEU A 1 174 ? 8.169 -5.335 -1.294 1.00 94.62 174 LEU A N 1
ATOM 1485 C CA . LEU A 1 174 ? 6.951 -4.620 -0.915 1.00 94.62 174 LEU A CA 1
ATOM 1486 C C . LEU A 1 174 ? 6.755 -4.604 0.608 1.00 94.62 174 LEU A C 1
ATOM 1488 O O . LEU A 1 174 ? 6.395 -3.568 1.163 1.00 94.62 174 LEU A O 1
ATOM 1492 N N . ASN A 1 175 ? 7.014 -5.720 1.297 1.00 95.94 175 ASN A N 1
ATOM 1493 C CA . ASN A 1 175 ? 6.921 -5.771 2.754 1.00 95.94 175 ASN A CA 1
ATOM 1494 C C . ASN A 1 175 ? 7.948 -4.855 3.431 1.00 95.94 175 ASN A C 1
ATOM 1496 O O . ASN A 1 175 ? 7.583 -4.104 4.326 1.00 95.94 175 ASN A O 1
ATOM 1500 N N . GLU A 1 176 ? 9.198 -4.851 2.971 1.00 95.56 176 GLU A N 1
ATOM 1501 C CA . GLU A 1 176 ? 10.239 -3.945 3.472 1.00 95.56 176 GLU A CA 1
ATOM 1502 C C . GLU A 1 176 ? 9.824 -2.474 3.321 1.00 95.56 176 GLU A C 1
ATOM 1504 O O . GLU A 1 176 ? 9.940 -1.694 4.266 1.00 95.56 176 GLU A O 1
ATOM 1509 N N . LYS A 1 177 ? 9.251 -2.092 2.172 1.00 94.94 177 LYS A N 1
ATOM 1510 C CA . LYS A 1 177 ? 8.716 -0.737 1.955 1.00 94.94 177 LYS A CA 1
ATOM 1511 C C . LYS A 1 177 ? 7.548 -0.410 2.895 1.00 94.94 177 LYS A C 1
ATOM 1513 O O . LYS A 1 177 ? 7.468 0.716 3.384 1.00 94.94 177 LYS A O 1
ATOM 1518 N N . ARG A 1 178 ? 6.673 -1.376 3.203 1.00 95.94 178 ARG A N 1
ATOM 1519 C CA . ARG A 1 178 ? 5.606 -1.202 4.210 1.00 95.94 178 ARG A CA 1
ATOM 1520 C C . ARG A 1 178 ? 6.180 -0.965 5.605 1.00 95.94 178 ARG A C 1
ATOM 1522 O O . ARG A 1 178 ? 5.714 -0.052 6.281 1.00 95.94 178 ARG A O 1
ATOM 1529 N N . GLU A 1 179 ? 7.214 -1.706 6.011 1.00 94.81 179 GLU A N 1
ATOM 1530 C CA . GLU A 1 179 ? 7.890 -1.460 7.297 1.00 94.81 179 GLU A CA 1
ATOM 1531 C C . GLU A 1 179 ? 8.514 -0.062 7.354 1.00 94.81 179 GLU A C 1
ATOM 1533 O O . GLU A 1 179 ? 8.435 0.618 8.381 1.00 94.81 179 GLU A O 1
ATOM 1538 N N . LYS A 1 180 ? 9.067 0.422 6.233 1.00 93.69 180 LYS A N 1
ATOM 1539 C CA . LYS A 1 180 ? 9.560 1.801 6.144 1.00 93.69 180 LYS A CA 1
ATOM 1540 C C . LYS A 1 180 ? 8.455 2.824 6.355 1.00 93.69 180 LYS A C 1
ATOM 1542 O O . LYS A 1 180 ? 8.636 3.754 7.138 1.00 93.69 180 LYS A O 1
ATOM 1547 N N . ILE A 1 181 ? 7.300 2.638 5.718 1.00 94.12 181 ILE A N 1
ATOM 1548 C CA . ILE A 1 181 ? 6.139 3.511 5.926 1.00 94.12 181 ILE A CA 1
ATOM 1549 C C . ILE A 1 181 ? 5.698 3.489 7.394 1.00 94.12 181 ILE A C 1
ATOM 1551 O O . ILE A 1 181 ? 5.508 4.552 7.979 1.00 94.12 181 ILE A O 1
ATOM 1555 N N . ARG A 1 182 ? 5.596 2.317 8.027 1.00 94.62 182 ARG A N 1
ATOM 1556 C CA . ARG A 1 182 ? 5.221 2.206 9.450 1.00 94.62 182 ARG A CA 1
ATOM 1557 C C . ARG A 1 182 ? 6.223 2.897 10.373 1.00 94.62 182 ARG A C 1
ATOM 1559 O O . ARG A 1 182 ? 5.831 3.598 11.303 1.00 94.62 182 ARG A O 1
ATOM 1566 N N . THR A 1 183 ? 7.513 2.779 10.074 1.00 92.81 183 THR A N 1
ATOM 1567 C CA . THR A 1 183 ? 8.575 3.486 10.806 1.00 92.81 183 THR A CA 1
ATOM 1568 C C . THR A 1 183 ? 8.433 5.003 10.679 1.00 92.81 183 THR A C 1
ATOM 1570 O O . THR A 1 183 ? 8.587 5.713 11.672 1.00 92.81 183 THR A O 1
ATOM 1573 N N . LEU A 1 184 ? 8.082 5.504 9.488 1.00 92.25 184 LEU A N 1
ATOM 1574 C CA . LEU A 1 184 ? 7.804 6.926 9.234 1.00 92.25 184 LEU A CA 1
ATOM 1575 C C . LEU A 1 184 ? 6.518 7.418 9.908 1.00 92.25 184 LEU A C 1
ATOM 1577 O O . LEU A 1 184 ? 6.428 8.577 10.301 1.00 92.25 184 LEU A O 1
ATOM 1581 N N . GLN A 1 185 ? 5.514 6.558 10.057 1.00 92.19 185 GLN A N 1
ATOM 1582 C CA . GLN A 1 185 ? 4.300 6.889 10.806 1.00 92.19 185 GLN A CA 1
ATOM 1583 C C . GLN A 1 185 ? 4.586 7.019 12.308 1.00 92.19 185 GLN A C 1
ATOM 1585 O O . GLN A 1 185 ? 4.010 7.882 12.968 1.00 92.19 185 GLN A O 1
ATOM 1590 N N . ALA A 1 186 ? 5.475 6.178 12.846 1.00 89.56 186 ALA A N 1
ATOM 1591 C CA . ALA A 1 186 ? 5.859 6.198 14.256 1.00 89.56 186 ALA A CA 1
ATOM 1592 C C . ALA A 1 186 ? 6.884 7.298 14.585 1.00 89.56 186 ALA A C 1
ATOM 1594 O O . ALA A 1 186 ? 6.834 7.897 15.660 1.00 89.56 186 ALA A O 1
ATOM 1595 N N . THR A 1 187 ? 7.811 7.576 13.666 1.00 84.62 187 THR A N 1
ATOM 1596 C CA . THR A 1 187 ? 8.956 8.461 13.904 1.00 84.62 187 THR A CA 1
ATOM 1597 C C . THR A 1 187 ? 8.844 9.730 13.076 1.00 84.62 187 THR A C 1
ATOM 1599 O O . THR A 1 187 ? 8.723 9.682 11.856 1.00 84.62 187 THR A O 1
ATOM 1602 N N . ARG A 1 188 ? 8.964 10.897 13.718 1.00 71.25 188 ARG A N 1
ATOM 1603 C CA . ARG A 1 188 ? 8.881 12.190 13.015 1.00 71.25 188 ARG A CA 1
ATOM 1604 C C . ARG A 1 188 ? 10.110 12.534 12.161 1.00 71.25 188 ARG A C 1
ATOM 1606 O O . ARG A 1 188 ? 10.039 13.454 11.352 1.00 71.25 188 ARG A O 1
ATOM 1613 N N . SER A 1 189 ? 11.223 11.815 12.305 1.00 73.88 189 SER A N 1
ATOM 1614 C CA . SER A 1 189 ? 12.433 12.012 11.499 1.00 73.88 189 SER A CA 1
ATOM 1615 C C . SER A 1 189 ? 13.226 10.712 11.331 1.00 73.88 189 SER A C 1
ATOM 1617 O O . SER A 1 189 ? 13.365 9.928 12.264 1.00 73.88 189 SER A O 1
ATOM 1619 N N . VAL A 1 190 ? 13.771 10.483 10.134 1.00 82.00 190 VAL A N 1
ATOM 1620 C CA . VAL A 1 190 ? 14.615 9.314 9.813 1.00 82.00 190 VAL A CA 1
ATOM 1621 C C . VAL A 1 190 ? 15.830 9.746 9.004 1.00 82.00 190 VAL A C 1
ATOM 1623 O O . VAL A 1 190 ? 15.803 10.808 8.383 1.00 82.00 190 VAL A O 1
ATOM 1626 N N . GLN A 1 191 ? 16.918 8.977 9.042 1.00 81.81 191 GLN A N 1
ATOM 1627 C CA . GLN A 1 191 ? 18.114 9.272 8.243 1.00 81.81 191 GLN A CA 1
ATOM 1628 C C . GLN A 1 191 ? 17.783 9.265 6.744 1.00 81.81 191 GLN A C 1
ATOM 1630 O O . GLN A 1 191 ? 16.897 8.531 6.303 1.00 81.81 191 GLN A O 1
ATOM 1635 N N . LEU A 1 192 ? 18.498 10.065 5.950 1.00 80.75 192 LEU A N 1
ATOM 1636 C CA . LEU A 1 192 ? 18.225 10.207 4.517 1.00 80.75 192 LEU A CA 1
ATOM 1637 C C . LEU A 1 192 ? 18.406 8.877 3.767 1.00 80.75 192 LEU A C 1
ATOM 1639 O O . LEU A 1 192 ? 17.658 8.577 2.841 1.00 80.75 192 LEU A O 1
ATOM 1643 N N . GLU A 1 193 ? 19.352 8.054 4.216 1.00 84.38 193 GLU A N 1
ATOM 1644 C CA . GLU A 1 193 ? 19.622 6.693 3.743 1.00 84.38 193 GLU A CA 1
ATOM 1645 C C . GLU A 1 193 ? 18.373 5.812 3.783 1.00 84.38 193 GLU A C 1
ATOM 1647 O O . GLU A 1 193 ? 18.131 5.033 2.864 1.00 84.38 193 GLU A O 1
ATOM 1652 N N . TYR A 1 194 ? 17.542 5.981 4.813 1.00 84.50 194 TYR A N 1
ATOM 1653 C CA . TYR A 1 194 ? 16.330 5.194 5.007 1.00 84.50 194 TYR A CA 1
ATOM 1654 C C . TYR A 1 194 ? 15.301 5.418 3.889 1.00 84.50 194 TYR A C 1
ATOM 1656 O O . TYR A 1 194 ? 14.543 4.509 3.536 1.00 84.50 194 TYR A O 1
ATOM 1664 N N . LEU A 1 195 ? 15.307 6.621 3.305 1.00 84.88 195 LEU A N 1
ATOM 1665 C CA . LEU A 1 195 ? 14.328 7.093 2.329 1.00 84.88 195 LEU A CA 1
ATOM 1666 C C . LEU A 1 195 ? 14.676 6.744 0.876 1.00 84.88 195 LEU A C 1
ATOM 1668 O O . LEU A 1 195 ? 13.814 6.900 0.020 1.00 84.88 195 LEU A O 1
ATOM 1672 N N . ARG A 1 196 ? 15.900 6.279 0.586 1.00 84.88 196 ARG A N 1
ATOM 1673 C CA . ARG A 1 196 ? 16.407 6.126 -0.795 1.00 84.88 196 ARG A CA 1
ATOM 1674 C C . ARG A 1 196 ? 15.591 5.169 -1.671 1.00 84.88 196 ARG A C 1
ATOM 1676 O O . ARG A 1 196 ? 15.520 5.371 -2.873 1.00 84.88 196 ARG A O 1
ATOM 1683 N N . ASP A 1 197 ? 14.964 4.160 -1.070 1.00 85.19 197 ASP A N 1
ATOM 1684 C CA . ASP A 1 197 ? 14.202 3.134 -1.805 1.00 85.19 197 ASP A CA 1
ATOM 1685 C C . ASP A 1 197 ? 12.696 3.445 -1.911 1.00 85.19 197 ASP A C 1
ATOM 1687 O O . ASP A 1 197 ? 11.907 2.591 -2.331 1.00 85.19 197 ASP A O 1
ATOM 1691 N N . LEU A 1 198 ? 12.274 4.633 -1.464 1.00 88.94 198 LEU A N 1
ATOM 1692 C CA . LEU A 1 198 ? 10.893 5.107 -1.545 1.00 88.94 198 LEU A CA 1
ATOM 1693 C C . LEU A 1 198 ? 10.759 6.134 -2.682 1.00 88.94 198 LEU A C 1
ATOM 1695 O O . LEU A 1 198 ? 11.706 6.881 -2.924 1.00 88.94 198 LEU A O 1
ATOM 1699 N N . PRO A 1 199 ? 9.601 6.215 -3.365 1.00 87.44 199 PRO A N 1
ATOM 1700 C CA . PRO A 1 199 ? 9.390 7.228 -4.398 1.00 87.44 199 PRO A CA 1
ATOM 1701 C C . PRO A 1 199 ? 9.545 8.648 -3.831 1.00 87.44 199 PRO A C 1
ATOM 1703 O O . PRO A 1 199 ? 9.024 8.955 -2.758 1.00 87.44 199 PRO A O 1
ATOM 1706 N N . ASP A 1 200 ? 10.245 9.533 -4.541 1.00 83.62 200 ASP A N 1
ATOM 1707 C CA . ASP A 1 200 ? 10.536 10.887 -4.044 1.00 83.62 200 ASP A CA 1
ATOM 1708 C C . ASP A 1 200 ? 9.283 11.763 -3.877 1.00 83.62 200 ASP A C 1
ATOM 1710 O O . ASP A 1 200 ? 9.234 12.617 -2.989 1.00 83.62 200 ASP A O 1
ATOM 1714 N N . ASP A 1 201 ? 8.263 11.537 -4.707 1.00 85.88 201 ASP A N 1
ATOM 1715 C CA . ASP A 1 201 ? 6.957 12.204 -4.684 1.00 85.88 201 ASP A CA 1
ATOM 1716 C C . ASP A 1 201 ? 5.940 11.513 -3.756 1.00 85.88 201 ASP A C 1
ATOM 1718 O O . ASP A 1 201 ? 4.778 11.929 -3.652 1.00 85.88 201 ASP A O 1
ATOM 1722 N N . MET A 1 202 ? 6.369 10.467 -3.044 1.00 90.56 202 MET A N 1
ATOM 1723 C CA . MET A 1 202 ? 5.509 9.694 -2.163 1.00 90.56 202 MET A CA 1
ATOM 1724 C C . MET A 1 202 ? 4.938 10.555 -1.029 1.00 90.56 202 MET A C 1
ATOM 1726 O O . MET A 1 202 ? 5.641 11.310 -0.353 1.00 90.56 202 MET A O 1
ATOM 1730 N N . HIS A 1 203 ? 3.647 10.376 -0.765 1.00 92.19 203 HIS A N 1
ATOM 1731 C CA . HIS A 1 203 ? 2.977 10.922 0.409 1.00 92.19 203 HIS A CA 1
ATOM 1732 C C . HIS A 1 203 ? 2.719 9.791 1.401 1.00 92.19 203 HIS A C 1
ATOM 1734 O O . HIS A 1 203 ? 2.001 8.838 1.095 1.00 92.19 203 HIS A O 1
ATOM 1740 N N . VAL A 1 204 ? 3.335 9.886 2.580 1.00 93.56 204 VAL A N 1
ATOM 1741 C CA . VAL A 1 204 ? 3.225 8.892 3.645 1.00 93.56 204 VAL A CA 1
ATOM 1742 C C . VAL A 1 204 ? 1.813 8.962 4.229 1.00 93.56 204 VAL A C 1
ATOM 1744 O O . VAL A 1 204 ? 1.434 9.999 4.773 1.00 93.56 204 VAL A O 1
ATOM 1747 N N . PRO A 1 205 ? 1.016 7.891 4.126 1.00 94.25 205 PRO A N 1
ATOM 1748 C CA . PRO A 1 205 ? -0.315 7.842 4.709 1.00 94.25 205 PRO A CA 1
ATOM 1749 C C . PRO A 1 205 ? -0.241 7.807 6.234 1.00 94.25 205 PRO A C 1
ATOM 1751 O O . PRO A 1 205 ? 0.512 7.001 6.772 1.00 94.25 205 PRO A O 1
ATOM 1754 N N . MET A 1 206 ? -1.033 8.614 6.942 1.00 94.12 206 MET A N 1
ATOM 1755 C CA . MET A 1 206 ? -1.123 8.500 8.402 1.00 94.12 206 MET A CA 1
ATOM 1756 C C . MET A 1 206 ? -1.992 7.303 8.818 1.00 94.12 206 MET A C 1
ATOM 1758 O O . MET A 1 206 ? -2.918 6.947 8.082 1.00 94.12 206 MET A O 1
ATOM 1762 N N . PRO A 1 207 ? -1.716 6.662 9.975 1.00 93.75 207 PRO A N 1
ATOM 1763 C CA . PRO A 1 207 ? -2.554 5.584 10.487 1.00 93.75 207 PRO A CA 1
ATOM 1764 C C . PRO A 1 207 ? -4.009 6.033 10.640 1.00 93.75 207 PRO A C 1
ATOM 1766 O O . PRO A 1 207 ? -4.288 7.163 11.044 1.00 93.75 207 PRO A O 1
ATOM 1769 N N . LEU A 1 208 ? -4.944 5.138 10.328 1.00 95.44 208 LEU A N 1
ATOM 1770 C CA . LEU A 1 208 ? -6.368 5.441 10.418 1.00 95.44 208 LEU A CA 1
ATOM 1771 C C . LEU A 1 208 ? -6.783 5.624 11.876 1.00 95.44 208 LEU A C 1
ATOM 1773 O O . LEU A 1 208 ? -6.386 4.847 12.741 1.00 95.44 208 LEU A O 1
ATOM 1777 N N . ILE A 1 209 ? -7.647 6.605 12.133 1.00 95.19 209 ILE A N 1
ATOM 1778 C CA . ILE A 1 209 ? -8.195 6.838 13.470 1.00 95.19 209 ILE A CA 1
ATOM 1779 C C . ILE A 1 209 ? -9.400 5.939 13.746 1.00 95.19 209 ILE A C 1
ATOM 1781 O O . ILE A 1 209 ? -10.107 5.496 12.828 1.00 95.19 209 ILE A O 1
ATOM 1785 N N . ILE A 1 210 ? -9.676 5.722 15.032 1.00 96.81 210 ILE A N 1
ATOM 1786 C CA . ILE A 1 210 ? -10.897 5.052 15.474 1.00 96.81 210 ILE A CA 1
ATOM 1787 C C . ILE A 1 210 ? -12.103 5.800 14.910 1.00 96.81 210 ILE A C 1
ATOM 1789 O O . ILE A 1 210 ? -12.211 7.022 14.943 1.00 96.81 210 ILE A O 1
ATOM 1793 N N . GLY A 1 211 ? -13.018 5.024 14.361 1.00 96.38 211 GLY A N 1
ATOM 1794 C CA . GLY A 1 211 ? -14.246 5.485 13.764 1.00 96.38 211 GLY A CA 1
ATOM 1795 C C . GLY A 1 211 ? -14.187 5.812 12.278 1.00 96.38 211 GLY A C 1
ATOM 1796 O O . GLY A 1 211 ? -15.231 6.118 11.695 1.00 96.38 211 GLY A O 1
ATOM 1797 N N . THR A 1 212 ? -13.021 5.674 11.647 1.00 97.31 212 THR A N 1
ATOM 1798 C CA . THR A 1 212 ? -12.883 5.826 10.197 1.00 97.31 212 THR A CA 1
ATOM 1799 C C . THR A 1 212 ? -13.711 4.774 9.462 1.00 97.31 212 THR A C 1
ATOM 1801 O O . THR A 1 212 ? -13.659 3.588 9.797 1.00 97.31 212 THR A O 1
ATOM 1804 N N . LYS A 1 213 ? -14.471 5.199 8.445 1.00 98.06 213 LYS A N 1
ATOM 1805 C CA . LYS A 1 213 ? -15.185 4.286 7.544 1.00 98.06 213 LYS A CA 1
ATOM 1806 C C . LYS A 1 213 ? -14.234 3.744 6.485 1.00 98.06 213 LYS A C 1
ATOM 1808 O O . LYS A 1 213 ? -13.569 4.511 5.790 1.00 98.06 213 LYS A O 1
ATOM 1813 N N . ILE A 1 214 ? -14.210 2.429 6.336 1.00 97.81 214 ILE A N 1
ATOM 1814 C CA . ILE A 1 214 ? -13.232 1.720 5.513 1.00 97.81 214 ILE A CA 1
ATOM 1815 C C . ILE A 1 214 ? -13.904 0.640 4.662 1.00 97.81 214 ILE A C 1
ATOM 1817 O O . ILE A 1 214 ? -15.016 0.200 4.943 1.00 97.81 214 ILE A O 1
ATOM 1821 N N . THR A 1 215 ? -13.196 0.204 3.629 1.00 97.25 215 THR A N 1
ATOM 1822 C CA . THR A 1 215 ? -13.398 -1.044 2.898 1.00 97.25 215 THR A CA 1
ATOM 1823 C C . THR A 1 215 ? -12.216 -1.953 3.202 1.00 97.25 215 THR A C 1
ATOM 1825 O O . THR A 1 215 ? -11.069 -1.562 2.995 1.00 97.25 215 THR A O 1
ATOM 1828 N N . ALA A 1 216 ? -12.479 -3.157 3.691 1.00 97.25 216 ALA A N 1
ATOM 1829 C CA . ALA A 1 216 ? -11.449 -4.139 4.002 1.00 97.25 216 ALA A CA 1
ATOM 1830 C C . ALA A 1 216 ? -11.670 -5.422 3.212 1.00 97.25 216 ALA A C 1
ATOM 1832 O O . ALA A 1 216 ? -12.810 -5.841 2.980 1.00 97.25 216 ALA A O 1
ATOM 1833 N N . ARG A 1 217 ? -10.568 -6.069 2.832 1.00 95.31 217 ARG A N 1
ATOM 1834 C CA . ARG A 1 217 ? -10.620 -7.419 2.284 1.00 95.31 217 ARG A CA 1
ATOM 1835 C C . ARG A 1 217 ? -10.769 -8.425 3.414 1.00 95.31 217 ARG A C 1
ATOM 1837 O O . ARG A 1 217 ? -10.061 -8.385 4.410 1.00 95.31 217 ARG A O 1
ATOM 1844 N N . VAL A 1 218 ? -11.695 -9.354 3.240 1.00 94.81 218 VAL A N 1
ATOM 1845 C CA . VAL A 1 218 ? -11.973 -10.410 4.205 1.00 94.81 218 VAL A CA 1
ATOM 1846 C C . VAL A 1 218 ? -12.013 -11.731 3.463 1.00 94.81 218 VAL A C 1
ATOM 1848 O O . VAL A 1 218 ? -12.805 -11.875 2.542 1.00 94.81 218 VAL A O 1
ATOM 1851 N N . ARG A 1 219 ? -11.188 -12.703 3.871 1.00 90.75 219 ARG A N 1
ATOM 1852 C CA . ARG A 1 219 ? -11.056 -13.999 3.173 1.00 90.75 219 ARG A CA 1
ATOM 1853 C C . ARG A 1 219 ? -12.060 -15.067 3.624 1.00 90.75 219 ARG A C 1
ATOM 1855 O O . ARG A 1 219 ? -12.437 -15.926 2.838 1.00 90.75 219 ARG A O 1
ATOM 1862 N N . TYR A 1 220 ? -12.485 -15.017 4.885 1.00 88.94 220 TYR A N 1
ATOM 1863 C CA . TYR A 1 220 ? -13.368 -16.005 5.525 1.00 88.94 220 TYR A CA 1
ATOM 1864 C C . TYR A 1 220 ? -14.575 -15.305 6.168 1.00 88.94 220 TYR A C 1
ATOM 1866 O O . TYR A 1 220 ? -14.377 -14.206 6.664 1.00 88.94 220 TYR A O 1
ATOM 1874 N N . PRO A 1 221 ? -15.799 -15.857 6.226 1.00 88.00 221 PRO A N 1
ATOM 1875 C CA . PRO A 1 221 ? -16.265 -17.091 5.592 1.00 88.00 221 PRO A CA 1
ATOM 1876 C C . PRO A 1 221 ? -16.397 -16.973 4.068 1.00 88.00 221 PRO A C 1
ATOM 1878 O O . PRO A 1 221 ? -16.524 -17.979 3.380 1.00 88.00 221 PRO A O 1
ATOM 1881 N N . THR A 1 222 ? -16.358 -15.760 3.514 1.00 88.88 222 THR A N 1
ATOM 1882 C CA . THR A 1 222 ? -16.466 -15.535 2.068 1.00 88.88 222 THR A CA 1
ATOM 1883 C C . THR A 1 222 ? -15.492 -14.447 1.633 1.00 88.88 222 THR A C 1
ATOM 1885 O O . THR A 1 222 ? -15.604 -13.321 2.121 1.00 88.88 222 THR A O 1
ATOM 1888 N N . ASP A 1 223 ? -14.582 -14.783 0.710 1.00 90.19 223 ASP A N 1
ATOM 1889 C CA . ASP A 1 223 ? -13.584 -13.858 0.149 1.00 90.19 223 ASP A CA 1
ATOM 1890 C C . ASP A 1 223 ? -14.272 -12.694 -0.573 1.00 90.19 223 ASP A C 1
ATOM 1892 O O . ASP A 1 223 ? -15.003 -12.896 -1.548 1.00 90.19 223 ASP A O 1
ATOM 1896 N N . GLY A 1 224 ? -14.061 -11.478 -0.079 1.00 92.06 224 GLY A N 1
ATOM 1897 C CA . GLY A 1 224 ? -14.688 -10.280 -0.617 1.00 92.06 224 GLY A CA 1
ATOM 1898 C C . GLY A 1 224 ? -14.210 -8.995 0.046 1.00 92.06 224 GLY A C 1
ATOM 1899 O O . GLY A 1 224 ? -13.436 -9.012 1.003 1.00 92.06 224 GLY A O 1
ATOM 1900 N N . LEU A 1 225 ? -14.694 -7.875 -0.485 1.00 93.88 225 LEU A N 1
ATOM 1901 C CA . LEU A 1 225 ? -14.509 -6.547 0.089 1.00 93.88 225 LEU A CA 1
ATOM 1902 C C . LEU A 1 225 ? -15.761 -6.165 0.870 1.00 93.88 225 LEU A C 1
ATOM 1904 O O . LEU A 1 225 ? -16.875 -6.277 0.355 1.00 93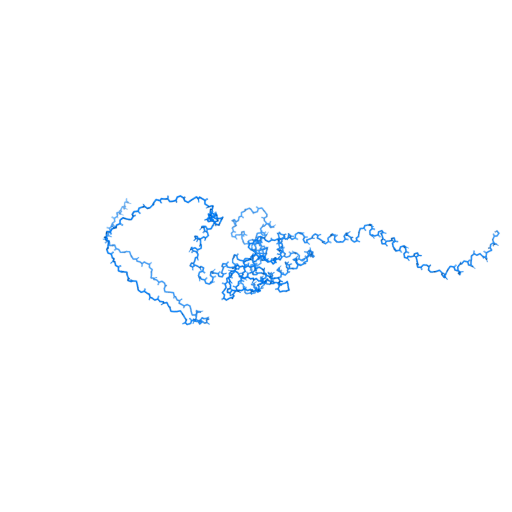.88 225 LEU A O 1
ATOM 1908 N N . TYR A 1 226 ? -15.575 -5.706 2.099 1.00 95.88 226 TYR A N 1
ATOM 1909 C CA . TYR A 1 226 ? -16.672 -5.348 2.987 1.00 95.88 226 TYR A CA 1
ATOM 1910 C C . TYR A 1 226 ? -16.423 -3.984 3.600 1.00 95.88 226 TYR A C 1
ATOM 1912 O O . TYR A 1 226 ? -15.296 -3.653 3.972 1.00 95.88 226 TYR A O 1
ATOM 1920 N N . THR A 1 227 ? -17.491 -3.202 3.714 1.00 97.44 227 THR A N 1
ATOM 1921 C CA . THR A 1 227 ? -17.456 -1.923 4.409 1.00 97.44 227 THR A CA 1
ATOM 1922 C C . THR A 1 227 ? -17.589 -2.126 5.912 1.00 97.44 227 THR A C 1
ATOM 1924 O O . THR A 1 227 ? -18.225 -3.072 6.391 1.00 97.44 227 THR A O 1
ATOM 1927 N N . GLY A 1 228 ? -16.953 -1.240 6.662 1.00 97.69 228 GLY A N 1
ATOM 1928 C CA . GLY A 1 228 ? -17.016 -1.239 8.111 1.00 97.69 228 GLY A CA 1
ATOM 1929 C C . GLY A 1 228 ? -16.414 0.024 8.700 1.00 97.69 228 GLY A C 1
ATOM 1930 O O . GLY A 1 228 ? -16.117 0.996 7.997 1.00 97.69 228 GLY A O 1
ATOM 1931 N N . LYS A 1 229 ? -16.219 -0.011 10.013 1.00 98.12 229 LYS A N 1
ATOM 1932 C CA . LYS A 1 229 ? -15.675 1.088 10.803 1.00 98.12 229 LYS A CA 1
ATOM 1933 C C . LYS A 1 229 ? -14.510 0.591 11.655 1.00 98.12 229 LYS A C 1
ATOM 1935 O O . LYS A 1 229 ? -14.596 -0.485 12.247 1.00 98.12 229 LYS A O 1
ATOM 1940 N N . VAL A 1 230 ? -13.432 1.371 11.719 1.00 98.00 230 VAL A N 1
ATOM 1941 C CA . VAL A 1 230 ? -12.308 1.098 12.628 1.00 98.00 230 VAL A CA 1
ATOM 1942 C C . VAL A 1 230 ? -12.797 1.252 14.067 1.00 98.00 230 VAL A C 1
ATOM 1944 O O . VAL A 1 230 ? -13.350 2.287 14.428 1.00 98.00 230 VAL A O 1
ATOM 1947 N N . ASP A 1 231 ? -12.602 0.222 14.874 1.00 97.44 231 ASP A N 1
ATOM 1948 C CA . ASP A 1 231 ? -13.030 0.142 16.270 1.00 97.44 231 ASP A CA 1
ATOM 1949 C C . ASP A 1 231 ? -11.839 0.255 17.233 1.00 97.44 231 ASP A C 1
ATOM 1951 O O . ASP A 1 231 ? -11.914 0.945 18.243 1.00 97.44 231 ASP A O 1
ATOM 1955 N N . ALA A 1 232 ? -10.706 -0.361 16.886 1.00 96.88 232 ALA A N 1
ATOM 1956 C CA . ALA A 1 232 ? -9.450 -0.221 17.618 1.00 96.88 232 ALA A CA 1
ATOM 1957 C 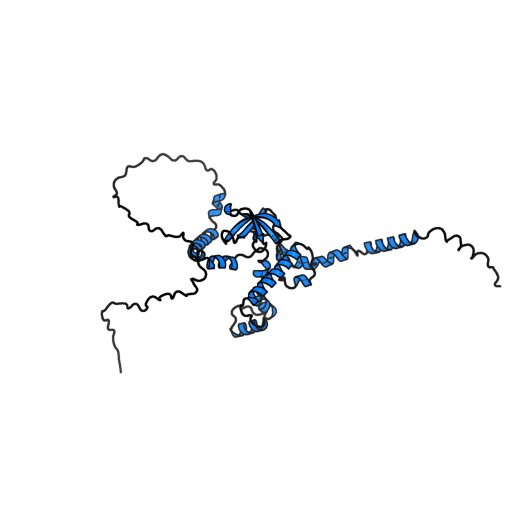C . ALA A 1 232 ? -8.242 -0.361 16.681 1.00 96.88 232 ALA A C 1
ATOM 1959 O O . ALA A 1 232 ? -8.359 -0.876 15.565 1.00 96.88 232 ALA A O 1
ATOM 1960 N N . ILE A 1 233 ? -7.079 0.087 17.148 1.00 95.62 233 ILE A N 1
ATOM 1961 C CA . ILE A 1 233 ? -5.816 0.070 16.405 1.00 95.62 233 ILE A CA 1
ATOM 1962 C C . ILE A 1 233 ? -4.824 -0.795 17.187 1.00 95.62 233 ILE A C 1
ATOM 1964 O O . ILE A 1 233 ? -4.594 -0.543 18.367 1.00 95.62 233 ILE A O 1
ATOM 1968 N N . ASP A 1 234 ? -4.249 -1.806 16.537 1.00 94.88 234 ASP A N 1
ATOM 1969 C CA . ASP A 1 234 ? -3.165 -2.631 17.075 1.00 94.88 234 ASP A CA 1
ATOM 1970 C C . ASP A 1 234 ? -1.863 -2.251 16.361 1.00 94.88 234 ASP A C 1
ATOM 1972 O O . ASP A 1 234 ? -1.576 -2.706 15.248 1.00 94.88 234 ASP A O 1
ATOM 1976 N N . SER A 1 235 ? -1.091 -1.367 16.996 1.00 90.44 235 SER A N 1
ATOM 1977 C CA . SER A 1 235 ? 0.163 -0.850 16.444 1.00 90.44 235 SER A CA 1
ATOM 1978 C C . SER A 1 235 ? 1.280 -1.891 16.408 1.00 90.44 235 SER A C 1
ATOM 1980 O O . SER A 1 235 ? 2.144 -1.794 15.542 1.00 90.44 235 SER A O 1
ATOM 1982 N N . LEU A 1 236 ? 1.256 -2.891 17.298 1.00 91.38 236 LEU A N 1
ATOM 1983 C CA . LEU A 1 236 ? 2.288 -3.928 17.385 1.00 91.38 236 LEU A CA 1
ATOM 1984 C C . LEU A 1 236 ? 2.140 -4.968 16.276 1.00 91.38 236 LEU A C 1
ATOM 1986 O O . LEU A 1 236 ? 3.135 -5.458 15.752 1.00 91.38 236 LEU A O 1
ATOM 1990 N N . ARG A 1 237 ? 0.899 -5.322 15.925 1.00 93.44 237 ARG A N 1
ATOM 1991 C CA . ARG A 1 237 ? 0.613 -6.299 14.859 1.00 93.44 237 ARG A CA 1
ATOM 1992 C C . ARG A 1 237 ? 0.328 -5.660 13.508 1.00 93.44 237 ARG A C 1
ATOM 1994 O O . ARG A 1 237 ? 0.081 -6.386 12.549 1.00 93.44 237 ARG A O 1
ATOM 2001 N N . HIS A 1 238 ? 0.342 -4.330 13.440 1.00 95.31 238 HIS A N 1
ATOM 2002 C CA . HIS A 1 238 ? 0.020 -3.566 12.237 1.00 95.31 238 HIS A CA 1
ATOM 2003 C C . HIS A 1 238 ? -1.364 -3.926 11.678 1.00 95.31 238 HIS A C 1
ATOM 2005 O O . HIS A 1 238 ? -1.556 -4.165 10.484 1.00 95.31 238 HIS A O 1
ATOM 2011 N N . CYS A 1 239 ? -2.344 -3.989 12.581 1.00 97.06 239 CYS A N 1
ATOM 2012 C CA . CYS A 1 239 ? -3.709 -4.391 12.277 1.00 97.06 239 CYS A CA 1
ATOM 2013 C C . CYS A 1 239 ? -4.718 -3.367 12.796 1.00 97.06 239 CYS A C 1
ATOM 2015 O O . CYS A 1 239 ? -4.529 -2.719 13.824 1.00 97.06 239 CYS A O 1
ATOM 2017 N N . TYR A 1 240 ? -5.857 -3.297 12.119 1.00 97.75 240 TYR A N 1
ATOM 2018 C CA . TYR A 1 240 ? -7.036 -2.585 12.584 1.00 97.75 240 TYR A CA 1
ATOM 2019 C C . TYR A 1 240 ? -8.087 -3.584 13.041 1.00 97.75 240 TYR A C 1
ATOM 2021 O O . TYR A 1 240 ? -8.424 -4.5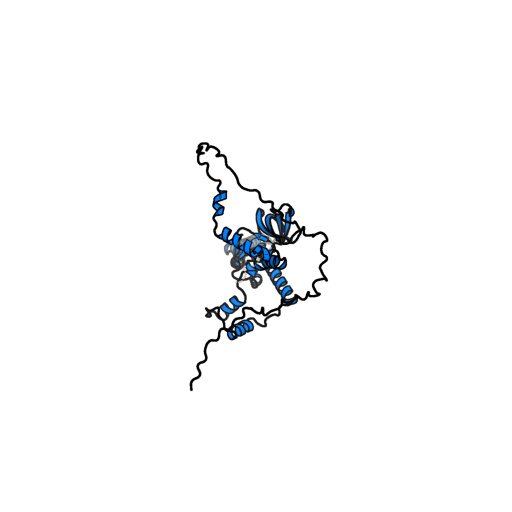30 12.326 1.00 97.75 240 TYR A O 1
ATOM 2029 N N . ARG A 1 241 ? -8.662 -3.349 14.220 1.00 97.88 241 ARG A N 1
ATOM 2030 C CA . ARG A 1 241 ? -9.898 -4.013 14.618 1.00 97.88 241 ARG A CA 1
ATOM 2031 C C . ARG A 1 241 ? -11.048 -3.285 13.935 1.00 97.88 241 ARG A C 1
ATOM 2033 O O . ARG A 1 241 ? -11.273 -2.108 14.192 1.00 97.88 241 ARG A O 1
ATOM 2040 N N . VAL A 1 242 ? -11.748 -3.976 13.048 1.00 98.19 242 VAL A N 1
ATOM 2041 C CA . VAL A 1 242 ? -12.818 -3.429 12.213 1.00 98.19 242 VAL A CA 1
ATOM 2042 C C . VAL A 1 242 ? -14.132 -4.085 12.595 1.00 98.19 242 VAL A C 1
ATOM 2044 O O . VAL A 1 242 ? -14.235 -5.311 12.577 1.00 98.19 242 VAL A O 1
ATOM 2047 N N . THR A 1 243 ? -15.145 -3.272 12.875 1.00 98.00 243 THR A N 1
ATOM 2048 C CA . THR A 1 243 ? -16.537 -3.719 12.990 1.00 98.00 243 THR A CA 1
ATOM 2049 C C . THR A 1 243 ? -17.210 -3.546 11.634 1.00 98.00 243 THR A C 1
ATOM 2051 O O . THR A 1 243 ? -17.294 -2.431 11.115 1.00 98.00 243 THR A O 1
ATOM 2054 N N . PHE A 1 244 ? -17.637 -4.653 11.026 1.00 98.06 244 PHE A N 1
ATOM 2055 C CA . PHE A 1 244 ? -18.219 -4.654 9.684 1.00 98.06 244 PHE A CA 1
ATOM 2056 C C . PHE A 1 244 ? -19.705 -4.305 9.698 1.00 98.06 244 PHE A C 1
ATOM 2058 O O . PHE A 1 244 ? -20.441 -4.718 10.592 1.00 98.06 244 PHE A O 1
ATOM 2065 N N . ASP A 1 245 ? -20.165 -3.631 8.641 1.00 96.88 245 ASP A N 1
ATOM 2066 C CA . ASP A 1 245 ? -21.586 -3.298 8.472 1.00 96.88 245 ASP A CA 1
ATOM 2067 C C . ASP A 1 245 ? -22.442 -4.562 8.295 1.00 96.88 245 ASP A C 1
ATOM 2069 O O . ASP A 1 245 ? -23.624 -4.584 8.630 1.00 96.88 245 ASP A O 1
ATOM 2073 N N . LYS A 1 246 ? -21.840 -5.635 7.760 1.00 94.94 246 LYS A N 1
ATOM 2074 C CA . LYS A 1 246 ? -22.473 -6.948 7.625 1.00 94.94 246 LYS A CA 1
ATOM 2075 C C . LYS A 1 246 ? -22.418 -7.680 8.977 1.00 94.94 246 LYS A C 1
ATOM 2077 O O . LYS A 1 246 ? -21.340 -8.163 9.335 1.00 94.94 246 LYS A O 1
ATOM 2082 N N . PRO A 1 247 ? -23.553 -7.887 9.678 1.00 92.31 247 PRO A N 1
ATOM 2083 C CA . PRO A 1 247 ? -23.546 -8.424 11.043 1.00 92.31 247 PRO A CA 1
ATOM 2084 C C . PRO A 1 247 ? -22.915 -9.816 11.154 1.00 92.31 247 PRO A C 1
ATOM 2086 O O . PRO A 1 247 ? -22.268 -10.129 12.144 1.00 92.31 247 PRO A O 1
ATOM 2089 N N . THR A 1 248 ? -23.027 -10.637 10.104 1.00 93.25 248 THR A N 1
ATOM 2090 C CA . THR A 1 248 ? -22.459 -11.997 10.072 1.00 93.25 248 THR A CA 1
ATOM 2091 C C . THR A 1 248 ? -20.931 -12.030 10.136 1.00 93.25 248 THR A C 1
ATOM 2093 O O . THR A 1 248 ? -20.363 -13.092 10.360 1.00 93.25 248 THR A O 1
ATOM 2096 N N . LEU A 1 249 ? -20.253 -10.915 9.838 1.00 94.38 249 LEU A N 1
ATOM 2097 C CA . LEU A 1 249 ? -18.795 -10.813 9.936 1.00 94.38 249 LEU A CA 1
ATOM 2098 C C . LEU A 1 249 ? -18.334 -10.326 11.312 1.00 94.38 249 LEU A C 1
ATOM 2100 O O . LEU A 1 249 ? -17.192 -10.600 11.679 1.00 94.38 249 LEU A O 1
ATOM 2104 N N . GLY A 1 250 ? -19.202 -9.628 12.050 1.00 94.94 250 GLY A N 1
ATOM 2105 C CA . GLY A 1 250 ? -18.896 -9.056 13.356 1.00 94.94 250 GLY A CA 1
ATOM 2106 C C . GLY A 1 250 ? -17.673 -8.136 13.337 1.00 94.94 250 GLY A C 1
ATOM 2107 O O . GLY A 1 250 ? -17.448 -7.379 12.388 1.00 94.94 250 GLY A O 1
ATOM 2108 N N . THR A 1 251 ? -16.879 -8.222 14.402 1.00 96.75 251 THR A N 1
ATOM 2109 C CA . THR A 1 251 ? -15.636 -7.465 14.572 1.00 96.75 251 THR A CA 1
ATOM 2110 C C . THR A 1 251 ? -14.430 -8.364 14.334 1.00 96.75 251 THR A C 1
ATOM 2112 O O . THR A 1 251 ? -14.353 -9.463 14.884 1.00 96.75 251 THR A O 1
ATOM 2115 N N . ARG A 1 252 ? -13.465 -7.918 13.520 1.00 96.25 252 ARG A N 1
ATOM 2116 C CA . ARG A 1 252 ? -12.277 -8.715 13.172 1.00 96.25 252 ARG A CA 1
ATOM 2117 C C . ARG A 1 252 ? -11.018 -7.871 13.102 1.00 96.25 252 ARG A C 1
ATOM 2119 O O . ARG A 1 252 ? -11.078 -6.690 12.784 1.00 96.25 252 ARG A O 1
ATOM 2126 N N . SER A 1 253 ? -9.881 -8.503 13.370 1.00 97.19 253 SER A N 1
ATOM 2127 C CA . SER A 1 253 ? -8.565 -7.903 13.153 1.00 97.19 253 SER A CA 1
ATOM 2128 C C . SER A 1 253 ? -8.155 -8.089 11.693 1.00 97.19 253 SER A C 1
ATOM 2130 O O . SER A 1 253 ? -8.137 -9.221 11.206 1.00 97.19 253 SER A O 1
ATOM 2132 N N . ILE A 1 254 ? -7.883 -6.985 10.998 1.00 97.56 254 ILE A N 1
ATOM 2133 C CA . ILE A 1 254 ? -7.504 -6.944 9.584 1.00 97.56 254 ILE A CA 1
ATOM 2134 C C . ILE A 1 254 ? -6.144 -6.245 9.465 1.00 97.56 254 ILE A C 1
ATOM 2136 O O . ILE A 1 254 ? -5.995 -5.157 10.027 1.00 97.56 254 ILE A O 1
ATOM 2140 N N . PRO A 1 255 ? -5.170 -6.810 8.731 1.00 97.19 255 PRO A N 1
ATOM 2141 C CA . PRO A 1 255 ? -3.899 -6.142 8.477 1.00 97.19 255 PRO A CA 1
ATOM 2142 C C . PRO A 1 255 ? -4.086 -4.794 7.783 1.00 97.19 255 PRO A C 1
ATOM 2144 O O . PRO A 1 255 ? -4.942 -4.641 6.913 1.00 97.19 255 PRO A O 1
ATOM 2147 N N . ASP A 1 256 ? -3.246 -3.826 8.123 1.00 96.44 256 ASP A N 1
ATOM 2148 C CA . ASP A 1 256 ? -3.251 -2.484 7.539 1.00 96.44 256 ASP A CA 1
ATOM 2149 C C . ASP A 1 256 ? -3.163 -2.469 5.996 1.00 96.44 256 ASP A C 1
ATOM 2151 O O . ASP A 1 256 ? -3.842 -1.678 5.340 1.00 96.44 256 ASP A O 1
ATOM 2155 N N . TYR A 1 257 ? -2.412 -3.400 5.404 1.00 96.38 257 TYR A N 1
ATOM 2156 C CA . TYR A 1 257 ? -2.283 -3.571 3.955 1.00 96.38 257 TYR A CA 1
ATOM 2157 C C . TYR A 1 257 ? -3.499 -4.243 3.283 1.00 96.38 257 TYR A C 1
ATOM 2159 O O . TYR A 1 257 ? -3.516 -4.408 2.064 1.00 96.38 257 TYR A O 1
ATOM 2167 N N . GLU A 1 258 ? -4.529 -4.629 4.040 1.00 96.19 258 GLU A N 1
ATOM 2168 C CA . GLU A 1 258 ? -5.819 -5.114 3.523 1.00 96.19 258 GLU A CA 1
ATOM 2169 C C . GLU A 1 258 ? -6.973 -4.130 3.811 1.00 96.19 258 GLU A C 1
ATOM 2171 O O . GLU A 1 258 ? -8.142 -4.473 3.607 1.00 96.19 258 GLU A O 1
ATOM 2176 N N . VAL A 1 259 ? -6.664 -2.898 4.244 1.00 96.94 259 VAL A N 1
ATOM 2177 C CA . VAL A 1 259 ? -7.640 -1.849 4.588 1.00 96.94 259 VAL A CA 1
ATOM 2178 C C . VAL A 1 259 ? -7.499 -0.619 3.684 1.00 96.94 259 VAL A C 1
ATOM 2180 O O . VAL A 1 259 ? -6.401 -0.128 3.421 1.00 96.94 259 VAL A O 1
ATOM 2183 N N . LEU A 1 260 ? -8.638 -0.093 3.229 1.00 96.69 260 LEU A N 1
ATOM 2184 C CA . LEU A 1 260 ? -8.746 1.144 2.460 1.00 96.69 260 LEU A CA 1
ATOM 2185 C C . LEU A 1 260 ? -9.816 2.069 3.061 1.00 96.69 260 LEU A C 1
ATOM 2187 O O . LEU A 1 260 ? -10.981 1.699 3.148 1.00 96.69 260 LEU A O 1
ATOM 2191 N N . SER A 1 261 ? -9.461 3.294 3.428 1.00 96.75 261 SER A N 1
ATOM 2192 C CA . SER A 1 261 ? -10.391 4.338 3.853 1.00 96.75 261 SER A CA 1
ATOM 2193 C C . SER A 1 261 ? -11.315 4.752 2.711 1.00 96.75 261 SER A C 1
ATOM 2195 O O . SER A 1 261 ? -10.880 4.936 1.573 1.00 96.75 261 SER A O 1
ATOM 2197 N N . LEU A 1 262 ? -12.601 4.922 3.025 1.00 94.38 262 LEU A N 1
ATOM 2198 C CA . LEU A 1 262 ? -13.595 5.428 2.075 1.00 94.38 262 LEU A CA 1
ATOM 2199 C C . LEU A 1 262 ? -13.432 6.927 1.806 1.00 94.38 262 LEU A C 1
ATOM 2201 O O . LEU A 1 262 ? -13.825 7.405 0.745 1.00 94.38 262 LEU A O 1
ATOM 2205 N N . PHE A 1 263 ? -12.851 7.655 2.758 1.00 91.69 263 PHE A N 1
ATOM 2206 C CA . PHE A 1 263 ? -12.563 9.078 2.628 1.00 91.69 263 PHE A CA 1
ATOM 2207 C C . PHE A 1 263 ? -11.055 9.309 2.509 1.00 91.69 263 PHE A C 1
ATOM 2209 O O . PHE A 1 263 ? -10.278 8.513 3.051 1.00 91.69 263 PHE A O 1
ATOM 2216 N N . PRO A 1 264 ? -10.621 10.382 1.825 1.00 88.06 264 PRO A N 1
ATOM 2217 C CA . PRO A 1 264 ? -9.222 10.784 1.831 1.00 88.06 264 PRO A CA 1
ATOM 2218 C C . PRO A 1 264 ? -8.714 10.888 3.270 1.00 88.06 264 PRO A C 1
ATOM 2220 O O . PRO A 1 264 ? -9.348 11.517 4.114 1.00 88.06 264 PRO A O 1
ATOM 2223 N N . GLN A 1 265 ? -7.602 10.218 3.543 1.00 87.44 265 GLN A N 1
ATOM 2224 C CA . GLN A 1 265 ? -6.934 10.279 4.838 1.00 87.44 265 GLN A CA 1
ATOM 2225 C C . GLN A 1 265 ? -5.815 11.321 4.794 1.00 87.44 265 GLN A C 1
ATOM 2227 O O . GLN A 1 265 ? -5.341 11.686 3.715 1.00 87.44 265 GLN A O 1
ATOM 2232 N N . GLU A 1 266 ? -5.358 11.739 5.967 1.00 92.12 266 GLU A N 1
ATOM 2233 C CA . GLU A 1 266 ? -4.202 12.617 6.100 1.00 92.12 266 GLU A CA 1
ATOM 2234 C C . GLU A 1 266 ? -2.919 11.938 5.599 1.00 92.12 266 GLU A C 1
ATOM 2236 O O . GLU A 1 266 ? -2.696 10.738 5.798 1.00 92.12 266 GLU A O 1
ATOM 2241 N N . THR A 1 267 ? -2.066 12.717 4.935 1.00 94.69 267 THR A N 1
ATOM 2242 C CA . THR A 1 267 ? -0.780 12.250 4.418 1.00 94.69 267 THR A CA 1
ATOM 2243 C C . THR A 1 267 ? 0.304 13.292 4.646 1.00 94.69 267 THR A C 1
ATOM 2245 O O . THR A 1 267 ? 0.043 14.483 4.489 1.00 94.69 267 THR A O 1
ATOM 2248 N N . ILE A 1 268 ? 1.529 12.849 4.915 1.00 92.50 268 ILE A N 1
ATOM 2249 C CA . ILE A 1 268 ? 2.698 13.714 5.080 1.00 92.50 268 ILE A CA 1
ATOM 2250 C C . ILE A 1 268 ? 3.638 13.508 3.883 1.00 92.50 268 ILE A C 1
ATOM 2252 O O . ILE A 1 268 ? 4.010 12.368 3.598 1.00 92.50 268 ILE A O 1
ATOM 2256 N N . PRO A 1 269 ? 4.045 14.564 3.157 1.00 92.38 269 PRO A N 1
ATOM 2257 C CA . PRO A 1 269 ? 4.967 14.412 2.035 1.00 92.38 269 PRO A CA 1
ATOM 2258 C C . PRO A 1 269 ? 6.332 13.903 2.514 1.00 92.38 269 PRO A C 1
ATOM 2260 O O . PRO A 1 269 ? 6.825 14.325 3.564 1.00 92.38 269 PRO A O 1
ATOM 2263 N N . LEU A 1 270 ? 6.985 13.041 1.725 1.00 89.81 270 LEU A N 1
ATOM 2264 C CA . LEU A 1 270 ? 8.276 12.446 2.097 1.00 89.81 270 LEU A CA 1
ATOM 2265 C C . LEU A 1 270 ? 9.357 13.502 2.403 1.00 89.81 270 LEU A C 1
ATOM 2267 O O . LEU A 1 270 ? 10.221 13.297 3.256 1.00 89.81 270 LEU A O 1
ATOM 2271 N N . SER A 1 271 ? 9.281 14.666 1.754 1.00 88.19 271 SER A N 1
ATOM 2272 C CA . SER A 1 271 ? 10.172 15.810 1.981 1.00 88.19 271 SER A CA 1
ATOM 2273 C C . SER A 1 271 ? 10.127 16.361 3.413 1.00 88.19 271 SER A C 1
ATOM 2275 O O . SER A 1 271 ? 11.151 16.838 3.904 1.00 88.19 271 SER A O 1
ATOM 2277 N N . ALA A 1 272 ? 8.999 16.248 4.123 1.00 88.56 272 ALA A N 1
ATOM 2278 C CA . ALA A 1 272 ? 8.884 16.707 5.508 1.00 88.56 272 ALA A CA 1
ATOM 2279 C C . ALA A 1 272 ? 9.786 15.903 6.463 1.00 88.56 272 ALA A C 1
ATOM 2281 O O . ALA A 1 272 ? 10.330 16.457 7.420 1.00 88.56 272 ALA A O 1
ATOM 2282 N N . TYR A 1 273 ? 10.020 14.623 6.156 1.00 86.56 273 TYR A N 1
ATOM 2283 C CA . TYR A 1 273 ? 10.882 13.735 6.940 1.00 86.56 273 TYR A CA 1
ATOM 2284 C C . TYR A 1 273 ? 12.381 13.973 6.691 1.00 86.56 273 TYR A C 1
ATOM 2286 O O . TYR A 1 273 ? 13.200 13.635 7.546 1.00 86.56 273 TYR A O 1
ATOM 2294 N N . LYS A 1 274 ? 12.750 14.599 5.558 1.00 78.31 274 LYS A N 1
ATOM 2295 C CA . LYS A 1 274 ? 14.147 14.917 5.193 1.00 78.31 274 LYS A CA 1
ATOM 2296 C C . LYS A 1 274 ? 14.726 16.073 6.038 1.00 78.31 274 LYS A C 1
ATOM 2298 O O . LYS A 1 274 ? 15.929 16.113 6.290 1.00 78.31 274 LYS A O 1
ATOM 2303 N N . THR A 1 275 ? 13.891 17.010 6.498 1.00 64.94 275 THR A N 1
ATOM 2304 C CA . THR A 1 275 ? 14.342 18.328 7.004 1.00 64.94 275 THR A CA 1
ATOM 2305 C C . THR A 1 275 ? 14.527 18.403 8.528 1.00 64.94 275 THR A C 1
ATOM 2307 O O . THR A 1 275 ? 15.298 19.231 9.019 1.00 64.94 275 THR A O 1
ATOM 2310 N N . GLN A 1 276 ? 13.879 17.535 9.312 1.00 57.94 276 GLN A N 1
ATOM 2311 C CA . GLN A 1 276 ? 13.823 17.702 10.775 1.00 57.94 276 GLN A CA 1
ATOM 2312 C C . GLN A 1 276 ? 15.115 17.360 11.543 1.00 57.94 276 GLN A C 1
ATOM 2314 O O . GLN A 1 276 ? 15.237 17.736 12.707 1.00 57.94 276 GLN A O 1
ATOM 2319 N N . HIS A 1 277 ? 16.128 16.758 10.908 1.00 53.72 277 HIS A N 1
ATOM 2320 C CA . HIS A 1 277 ? 17.444 16.542 11.545 1.00 53.72 277 HIS A CA 1
ATOM 2321 C C . HIS A 1 277 ? 18.213 17.834 11.844 1.00 53.72 277 HIS A C 1
ATOM 2323 O O . HIS A 1 277 ? 19.106 17.838 12.689 1.00 53.72 277 HIS A O 1
ATOM 2329 N N . LYS A 1 278 ? 17.888 18.942 11.164 1.00 49.38 278 LYS A N 1
ATOM 2330 C CA . LYS A 1 278 ? 18.622 20.210 11.322 1.00 49.38 278 LYS A CA 1
ATOM 2331 C C . LYS A 1 278 ? 18.085 21.089 12.453 1.00 49.38 278 LYS A C 1
ATOM 2333 O O . LYS A 1 278 ? 18.857 21.822 13.063 1.00 49.38 278 LYS A O 1
ATOM 2338 N N . ALA A 1 279 ? 16.790 21.010 12.761 1.00 51.12 279 ALA A N 1
ATOM 2339 C CA . ALA A 1 279 ? 16.167 21.909 13.733 1.00 51.12 279 ALA A CA 1
ATOM 2340 C C . ALA A 1 279 ? 16.567 21.590 15.185 1.00 51.12 279 ALA A C 1
ATOM 2342 O O . ALA A 1 279 ? 16.747 22.509 15.981 1.00 51.12 279 ALA A O 1
ATOM 2343 N N . SER A 1 280 ? 16.770 20.314 15.538 1.00 53.22 280 SER A N 1
ATOM 2344 C CA . SER A 1 280 ? 17.119 19.946 16.917 1.00 53.22 280 SER A CA 1
ATOM 2345 C C . SER A 1 280 ? 18.572 20.267 17.275 1.00 53.22 280 SER A C 1
ATOM 2347 O O . SER A 1 280 ? 18.822 20.719 18.387 1.00 53.22 280 SER A O 1
ATOM 2349 N N . ARG A 1 281 ? 19.532 20.132 16.346 1.00 52.41 281 ARG A N 1
ATOM 2350 C CA . ARG A 1 281 ? 20.953 20.430 16.633 1.00 52.41 281 ARG A CA 1
ATOM 2351 C C . ARG A 1 281 ? 21.194 21.912 16.943 1.00 52.41 281 ARG A C 1
ATOM 2353 O O . ARG A 1 281 ? 22.043 22.225 17.771 1.00 52.41 281 ARG A O 1
ATOM 2360 N N . ASN A 1 282 ? 20.401 22.811 16.361 1.00 52.03 282 ASN A N 1
ATOM 2361 C CA . ASN A 1 282 ? 20.573 24.255 16.545 1.00 52.03 282 ASN A CA 1
ATOM 2362 C C . ASN A 1 282 ? 19.916 24.800 17.829 1.00 52.03 282 ASN A C 1
ATOM 2364 O O . ASN A 1 282 ? 20.300 25.864 18.301 1.00 52.03 282 ASN A O 1
ATOM 2368 N N . LEU A 1 283 ? 18.972 24.072 18.439 1.00 54.38 283 LEU A N 1
ATOM 2369 C CA . LEU A 1 283 ? 18.313 24.492 19.688 1.00 54.38 283 LEU A CA 1
ATOM 2370 C C . LEU A 1 283 ? 19.158 24.208 20.946 1.00 54.38 283 LEU A C 1
ATOM 2372 O O . LEU A 1 283 ? 18.954 24.823 21.995 1.00 54.38 283 LEU A O 1
ATOM 2376 N N . PHE A 1 284 ? 20.135 23.302 20.852 1.00 55.00 284 PHE A N 1
ATOM 2377 C CA . PHE A 1 284 ? 21.074 23.008 21.944 1.00 55.00 284 PHE A CA 1
ATOM 2378 C C . PHE A 1 284 ? 22.390 23.792 21.851 1.00 55.00 284 PHE A C 1
ATOM 2380 O O . PHE A 1 284 ? 23.115 23.856 22.836 1.00 55.00 284 PHE A O 1
ATOM 2387 N N . MET A 1 285 ? 22.660 24.441 20.716 1.00 55.03 285 MET A N 1
ATOM 2388 C CA . MET A 1 285 ? 23.877 25.220 20.451 1.00 55.03 285 MET A CA 1
ATOM 2389 C C . MET A 1 285 ? 23.545 26.666 20.059 1.00 55.03 285 MET A C 1
ATOM 2391 O O . MET A 1 285 ? 24.148 27.237 19.155 1.00 55.03 285 MET A O 1
ATOM 2395 N N . SER A 1 286 ? 22.564 27.278 20.728 1.00 63.12 286 SER A N 1
ATOM 2396 C CA . SER A 1 286 ? 22.429 28.736 20.657 1.00 63.12 286 SER A CA 1
ATOM 2397 C C . SER A 1 286 ? 23.686 29.372 21.269 1.00 63.12 286 SER A C 1
ATOM 2399 O O . SER A 1 28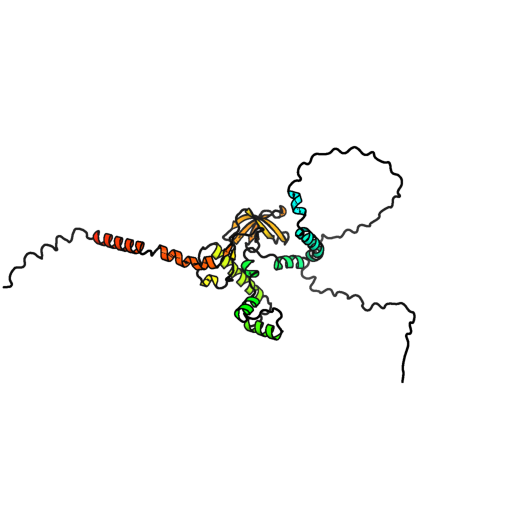6 ? 24.082 28.943 22.360 1.00 63.12 286 SER A O 1
ATOM 2401 N N . PRO A 1 287 ? 24.293 30.402 20.646 1.00 66.19 287 PRO A N 1
ATOM 2402 C CA . PRO A 1 287 ? 25.403 31.148 21.241 1.00 66.19 287 PRO A CA 1
ATOM 2403 C C . PRO A 1 287 ? 25.110 31.604 22.679 1.00 66.19 287 PRO A C 1
ATOM 2405 O O . PRO A 1 287 ? 25.984 31.544 23.537 1.00 66.19 287 PRO A O 1
ATOM 2408 N N . ALA A 1 288 ? 23.851 31.947 22.982 1.00 69.44 288 ALA A N 1
ATOM 2409 C CA . ALA A 1 288 ? 23.417 32.320 24.329 1.00 69.44 288 ALA A CA 1
ATOM 2410 C C . ALA A 1 288 ? 23.546 31.169 25.344 1.00 69.44 288 ALA A C 1
ATOM 2412 O O . ALA A 1 288 ? 23.859 31.393 26.510 1.00 69.44 288 ALA A O 1
ATOM 2413 N N . ARG A 1 289 ? 23.332 29.924 24.906 1.00 64.06 289 ARG A N 1
ATOM 2414 C CA . ARG A 1 289 ? 23.417 28.733 25.760 1.00 64.06 289 ARG A CA 1
ATOM 2415 C C . ARG A 1 289 ? 24.868 28.324 26.017 1.00 64.06 289 ARG A C 1
ATOM 2417 O O . ARG A 1 289 ? 25.177 27.908 27.127 1.00 64.06 289 ARG A O 1
ATOM 2424 N N . LEU A 1 290 ? 25.747 28.503 25.027 1.00 67.06 290 LEU A N 1
ATOM 2425 C CA . LEU A 1 290 ? 27.196 28.327 25.183 1.00 67.06 290 LEU A CA 1
ATOM 2426 C C . LEU A 1 290 ? 27.783 29.359 26.153 1.00 67.06 290 LEU A C 1
ATOM 2428 O O . LEU A 1 290 ? 28.505 28.980 27.070 1.00 67.06 290 LEU A O 1
ATOM 2432 N N . LEU A 1 291 ? 27.398 30.633 26.014 1.00 72.81 291 LEU A N 1
ATOM 2433 C CA . LEU A 1 291 ? 27.809 31.698 26.936 1.00 72.81 291 LEU A CA 1
ATOM 2434 C C .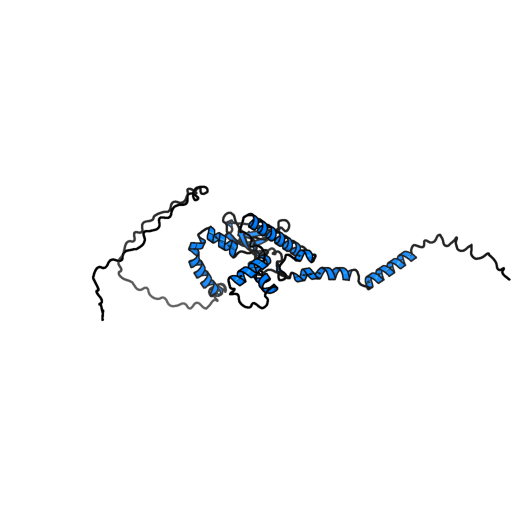 LEU A 1 291 ? 27.302 31.462 28.369 1.00 72.81 291 LEU A C 1
ATOM 2436 O O . LEU A 1 291 ? 28.032 31.685 29.334 1.00 72.81 291 LEU A O 1
ATOM 2440 N N . ALA A 1 292 ? 26.071 30.967 28.527 1.00 70.19 292 ALA A N 1
ATOM 2441 C CA . ALA A 1 292 ? 25.532 30.613 29.840 1.00 70.19 292 ALA A CA 1
ATOM 2442 C C . ALA A 1 292 ? 26.288 29.438 30.488 1.00 70.19 292 ALA A C 1
ATOM 2444 O O . ALA A 1 292 ? 26.507 29.434 31.697 1.00 70.19 292 ALA A O 1
ATOM 2445 N N . GLN A 1 293 ? 26.720 28.454 29.694 1.00 68.12 293 GLN A N 1
ATOM 2446 C CA . GLN A 1 293 ? 27.464 27.295 30.188 1.00 68.12 293 GLN A CA 1
ATOM 2447 C C . GLN A 1 293 ? 28.903 27.663 30.584 1.00 68.12 293 GLN A C 1
ATOM 2449 O O . GLN A 1 293 ? 29.369 27.223 31.634 1.00 68.12 293 GLN A O 1
ATOM 2454 N N . SER A 1 294 ? 29.570 28.536 29.816 1.00 70.81 294 SER A N 1
ATOM 2455 C CA . SER A 1 294 ? 30.890 29.068 30.186 1.00 70.81 294 SER A CA 1
ATOM 2456 C C . SER A 1 294 ? 30.835 29.939 31.445 1.00 70.81 294 SER A C 1
ATOM 2458 O O . SER A 1 294 ? 31.725 29.857 32.288 1.00 70.81 294 SER A O 1
ATOM 2460 N N . ALA A 1 295 ? 29.772 30.734 31.621 1.00 69.38 295 ALA A N 1
ATOM 2461 C CA . ALA A 1 295 ? 29.580 31.540 32.829 1.00 69.38 295 ALA A CA 1
ATOM 2462 C C . ALA A 1 295 ? 29.358 30.675 34.086 1.00 69.38 295 ALA A C 1
ATOM 2464 O O . ALA A 1 295 ? 29.843 31.013 35.164 1.00 69.38 295 ALA A O 1
ATOM 2465 N N . LEU A 1 296 ? 28.666 29.537 33.952 1.00 62.72 296 LEU A N 1
ATOM 2466 C CA . LEU A 1 296 ? 28.475 28.585 35.051 1.00 62.72 296 LEU A CA 1
ATOM 2467 C C . LEU A 1 296 ? 29.765 27.836 35.418 1.00 62.72 296 LEU A C 1
ATOM 2469 O O . LEU A 1 296 ? 30.006 27.613 36.600 1.00 62.72 296 LEU A O 1
ATOM 2473 N N . GLN A 1 297 ? 30.614 27.492 34.443 1.00 60.59 297 GLN A N 1
ATOM 2474 C CA . GLN A 1 297 ? 31.924 26.883 34.715 1.00 60.59 297 GLN A CA 1
ATOM 2475 C C . GLN A 1 297 ? 32.863 27.819 35.483 1.00 60.59 297 GLN A C 1
ATOM 2477 O O . GLN A 1 297 ? 33.537 27.371 36.407 1.00 60.59 297 GLN A O 1
ATOM 2482 N N . LEU A 1 298 ? 32.870 29.115 35.155 1.00 57.41 298 LEU A N 1
ATOM 2483 C CA . LEU A 1 298 ? 33.648 30.101 35.910 1.00 57.41 298 LEU A CA 1
ATOM 2484 C C . LEU A 1 298 ? 33.157 30.220 37.359 1.00 57.41 298 LEU A C 1
ATOM 2486 O O . LEU A 1 298 ? 33.976 30.287 38.270 1.00 57.41 298 LEU A O 1
ATOM 2490 N N . LYS A 1 299 ? 31.838 30.163 37.579 1.00 52.22 299 LYS A N 1
ATOM 2491 C CA . LYS A 1 299 ? 31.241 30.256 38.918 1.00 52.22 299 LYS A CA 1
ATOM 2492 C C . LYS A 1 299 ? 31.559 29.042 39.806 1.00 52.22 299 LYS A C 1
ATOM 2494 O O . LYS A 1 299 ? 31.841 29.210 40.983 1.00 52.22 299 LYS A O 1
ATOM 2499 N N . LEU A 1 300 ? 31.595 27.836 39.233 1.00 50.94 300 LEU A N 1
ATOM 2500 C CA . LEU A 1 300 ? 32.022 26.619 39.943 1.00 50.94 300 LEU A CA 1
ATOM 2501 C C . LEU A 1 300 ? 33.522 26.633 40.286 1.00 50.94 300 LEU A C 1
ATOM 2503 O O . LEU A 1 300 ? 33.907 26.134 41.333 1.00 50.94 300 LEU A O 1
ATOM 2507 N N . SER A 1 301 ? 34.367 27.247 39.449 1.00 51.44 301 SER A N 1
ATOM 2508 C CA . SER A 1 301 ? 35.810 27.344 39.731 1.00 51.44 301 SER A CA 1
ATOM 2509 C C . SER A 1 301 ? 36.169 28.328 40.849 1.00 51.44 301 SER A C 1
ATOM 2511 O O . SER A 1 301 ? 37.234 28.206 41.447 1.00 51.44 301 SER A O 1
ATOM 2513 N N . THR A 1 302 ? 35.297 29.299 41.139 1.00 50.94 302 THR A N 1
ATOM 2514 C CA . THR A 1 302 ? 35.504 30.271 42.223 1.00 50.94 302 THR A CA 1
ATOM 2515 C C . THR A 1 302 ? 34.978 29.791 43.572 1.00 50.94 302 THR A C 1
ATOM 2517 O O . THR A 1 302 ? 35.487 30.241 44.594 1.00 50.94 302 THR A O 1
ATOM 2520 N N . ASP A 1 303 ? 34.011 28.870 43.582 1.00 51.66 303 ASP A N 1
ATOM 2521 C CA . ASP A 1 303 ? 33.358 28.399 44.811 1.00 51.66 303 ASP A CA 1
ATOM 2522 C C . ASP A 1 303 ? 34.047 27.154 45.432 1.00 51.66 303 ASP A C 1
ATOM 2524 O O . ASP A 1 303 ? 33.785 26.839 46.588 1.00 51.66 303 ASP A O 1
ATOM 2528 N N . ASP A 1 304 ? 34.983 26.505 44.718 1.00 47.28 304 ASP A N 1
ATOM 2529 C CA . ASP A 1 304 ? 35.798 25.357 45.187 1.00 47.28 304 ASP A CA 1
ATOM 2530 C C . ASP A 1 304 ? 37.220 25.744 45.667 1.00 47.28 304 ASP A C 1
ATOM 2532 O O . ASP A 1 304 ? 38.096 24.891 45.832 1.00 47.28 304 ASP A O 1
ATOM 2536 N N . MET A 1 305 ? 37.482 27.028 45.929 1.00 43.97 305 MET A N 1
ATOM 2537 C CA . MET A 1 305 ? 38.681 27.445 46.672 1.00 43.97 305 MET A CA 1
ATOM 2538 C C . MET A 1 305 ? 38.363 27.473 48.165 1.00 43.97 305 MET A C 1
ATOM 2540 O O . MET A 1 305 ? 38.110 28.521 48.758 1.00 43.97 305 MET A O 1
ATOM 2544 N N . ASP A 1 306 ? 38.347 26.276 48.752 1.00 43.66 306 ASP A N 1
ATOM 2545 C CA . ASP A 1 306 ? 38.083 26.078 50.169 1.00 43.66 306 ASP A CA 1
ATOM 2546 C C . ASP A 1 306 ? 39.175 26.721 51.043 1.00 43.66 306 ASP A C 1
ATOM 2548 O O . ASP A 1 306 ? 40.381 26.723 50.767 1.00 43.66 306 ASP A O 1
ATOM 2552 N N . ASN A 1 307 ? 38.696 27.309 52.128 1.00 49.44 307 ASN A N 1
ATOM 2553 C CA . ASN A 1 307 ? 39.299 28.386 52.899 1.00 49.44 307 ASN A CA 1
ATOM 2554 C C . ASN A 1 307 ? 40.305 27.851 53.940 1.00 49.44 307 ASN A C 1
ATOM 2556 O O . ASN A 1 307 ? 40.198 28.129 55.135 1.00 49.44 307 ASN A O 1
ATOM 2560 N N . ARG A 1 308 ? 41.254 27.007 53.508 1.00 46.06 308 ARG A N 1
ATOM 2561 C CA . ARG A 1 308 ? 42.227 26.355 54.408 1.00 46.06 308 ARG A CA 1
ATOM 2562 C C . ARG A 1 308 ? 43.679 26.324 53.928 1.00 46.06 308 ARG A C 1
ATOM 2564 O O . ARG A 1 308 ? 44.534 25.850 54.662 1.00 46.06 308 ARG A O 1
ATOM 2571 N N . GLU A 1 309 ? 43.980 26.901 52.765 1.00 46.69 309 GLU A N 1
ATOM 2572 C CA . GLU A 1 309 ? 45.345 26.927 52.205 1.00 46.69 309 GLU A CA 1
ATOM 2573 C C . GLU A 1 309 ? 45.832 28.335 51.790 1.00 46.69 309 GLU A C 1
ATOM 2575 O O . GLU A 1 309 ? 46.782 28.487 51.013 1.00 46.69 309 GLU A O 1
ATOM 2580 N N . TRP A 1 310 ? 45.185 29.372 52.339 1.00 41.72 310 TRP A N 1
ATOM 2581 C CA . TRP A 1 310 ? 45.635 30.773 52.297 1.00 41.72 310 TRP A CA 1
ATOM 2582 C C . TRP A 1 310 ? 46.398 31.205 53.566 1.00 41.72 310 TRP A C 1
ATOM 2584 O O . TRP A 1 310 ? 47.043 32.250 53.560 1.00 41.72 310 TRP A O 1
ATOM 2594 N N . GLY A 1 311 ? 46.393 30.388 54.629 1.00 45.12 311 GLY A N 1
ATOM 2595 C CA . GLY A 1 311 ? 47.126 30.656 55.877 1.00 45.12 311 GLY A CA 1
ATOM 2596 C C . GLY A 1 311 ? 48.631 30.362 55.819 1.00 45.12 311 GLY A C 1
ATOM 2597 O O . GLY A 1 311 ? 49.404 31.049 56.475 1.00 45.12 311 GLY A O 1
ATOM 2598 N N . ASP A 1 312 ? 49.065 29.423 54.970 1.00 46.44 312 ASP A N 1
ATOM 2599 C CA . ASP A 1 312 ? 50.470 28.976 54.915 1.00 46.44 312 ASP A CA 1
ATOM 2600 C C . ASP A 1 312 ? 51.264 29.522 53.714 1.00 46.44 312 ASP A C 1
ATOM 2602 O O . ASP A 1 312 ? 52.468 29.290 53.594 1.00 46.44 312 ASP A O 1
ATOM 2606 N N . ARG A 1 313 ? 50.627 30.310 52.834 1.00 45.44 313 ARG A N 1
ATOM 2607 C CA . ARG A 1 313 ? 51.304 30.993 51.710 1.00 45.44 313 ARG A CA 1
ATOM 2608 C C . ARG A 1 313 ? 51.566 32.483 51.934 1.00 45.44 313 ARG A C 1
ATOM 2610 O O . ARG A 1 313 ? 52.343 33.062 51.181 1.00 45.44 313 ARG A O 1
ATOM 2617 N N . CYS A 1 314 ? 51.005 33.087 52.983 1.00 46.38 314 CYS A N 1
ATOM 2618 C CA . CYS A 1 314 ? 51.209 34.505 53.304 1.00 46.38 314 CYS A CA 1
ATOM 2619 C C . CYS A 1 314 ? 52.327 34.787 54.327 1.00 46.38 314 CYS A C 1
ATOM 2621 O O . CYS A 1 314 ? 52.581 35.952 54.598 1.00 46.38 314 CYS A O 1
ATOM 2623 N N . ASN A 1 315 ? 53.051 33.774 54.828 1.00 45.81 315 ASN A N 1
ATOM 2624 C CA . ASN A 1 315 ? 54.153 33.964 55.793 1.00 45.81 315 ASN A CA 1
ATOM 2625 C C . ASN A 1 315 ? 55.549 33.574 55.261 1.00 45.81 315 ASN A C 1
ATOM 2627 O O . ASN A 1 315 ? 56.457 33.256 56.022 1.00 45.81 315 ASN A O 1
ATOM 2631 N N . LYS A 1 316 ? 55.733 33.591 53.933 1.00 49.66 316 LYS A N 1
ATOM 2632 C CA . LYS A 1 316 ? 57.039 33.391 53.267 1.00 49.66 316 LYS A CA 1
ATOM 2633 C C . LYS A 1 316 ? 57.398 34.473 52.242 1.00 49.66 316 LYS A C 1
ATOM 2635 O O . LYS A 1 316 ? 58.304 34.275 51.441 1.00 49.66 316 LYS A O 1
ATOM 2640 N N . TYR A 1 317 ? 56.710 35.615 52.270 1.00 43.38 317 TYR A N 1
ATOM 2641 C CA . TYR A 1 317 ? 57.000 36.748 51.380 1.00 43.38 317 TYR A CA 1
ATOM 2642 C C . TYR A 1 317 ? 57.004 38.108 52.093 1.00 43.38 317 TYR A C 1
ATOM 2644 O O . TYR A 1 317 ? 56.762 39.136 51.472 1.00 43.38 317 TYR A O 1
ATOM 2652 N N . VAL A 1 318 ? 57.305 38.111 53.393 1.00 51.47 318 VAL A N 1
ATOM 2653 C CA . VAL A 1 318 ? 57.733 39.285 54.165 1.00 51.47 318 VAL A CA 1
ATOM 2654 C C . VAL A 1 318 ? 58.692 38.748 55.233 1.00 51.47 318 VAL A C 1
ATOM 2656 O O . VAL A 1 318 ? 58.224 38.329 56.276 1.00 51.47 318 VAL A O 1
ATOM 2659 N N . ASP A 1 319 ? 59.969 38.559 54.870 1.00 47.47 319 ASP A N 1
ATOM 2660 C CA . ASP A 1 319 ? 61.164 38.466 55.756 1.00 47.47 319 ASP A CA 1
ATOM 2661 C C . ASP A 1 319 ? 62.380 37.854 55.019 1.00 47.47 319 ASP A C 1
ATOM 2663 O O . ASP A 1 319 ? 63.081 36.968 55.499 1.00 47.47 319 ASP A O 1
ATOM 2667 N N . HIS A 1 320 ? 62.645 38.353 53.811 1.00 38.94 320 HIS A N 1
ATOM 2668 C CA . HIS A 1 320 ? 63.988 38.425 53.228 1.00 38.94 320 HIS A CA 1
ATOM 2669 C C . HIS A 1 320 ? 64.021 39.750 52.442 1.00 38.94 320 HIS A C 1
ATOM 2671 O O . HIS A 1 320 ? 63.525 39.826 51.323 1.00 38.94 320 HIS A O 1
ATOM 2677 N N . VAL A 1 321 ? 64.274 40.864 53.143 1.00 40.28 321 VAL A N 1
ATOM 2678 C CA . VAL A 1 321 ? 65.586 41.543 53.145 1.00 40.28 321 VAL A CA 1
ATOM 2679 C C . VAL A 1 321 ? 65.854 42.115 51.741 1.00 40.28 321 VAL A C 1
ATOM 2681 O O . VAL A 1 321 ? 66.173 41.380 50.816 1.00 40.28 321 VAL A O 1
ATOM 2684 N N . THR A 1 322 ? 65.571 43.393 51.452 1.00 48.31 322 THR A N 1
ATOM 2685 C CA . THR A 1 322 ? 66.420 44.548 51.826 1.00 48.31 322 THR A CA 1
ATOM 2686 C C . THR A 1 322 ? 67.878 44.169 52.053 1.00 48.31 322 THR A C 1
ATOM 2688 O O . THR A 1 322 ? 68.332 44.223 53.182 1.00 48.31 322 THR A O 1
ATOM 2691 N N . ASP A 1 323 ? 68.579 43.747 51.001 1.00 36.94 323 ASP A N 1
ATOM 2692 C CA . ASP A 1 323 ? 70.027 43.955 50.845 1.00 36.94 323 ASP A CA 1
ATOM 2693 C C . ASP A 1 323 ? 70.457 43.533 49.434 1.00 36.94 323 ASP A C 1
ATOM 2695 O O . ASP A 1 323 ? 70.966 42.436 49.220 1.00 36.94 323 ASP A O 1
ATOM 2699 N N . ILE A 1 324 ? 70.252 44.417 48.455 1.00 39.28 324 ILE A N 1
ATOM 2700 C CA . ILE A 1 324 ? 71.244 44.615 47.395 1.00 39.28 324 ILE A CA 1
ATOM 2701 C C . ILE A 1 324 ? 71.422 46.125 47.250 1.00 39.28 324 ILE A C 1
ATOM 2703 O O . ILE A 1 324 ? 70.476 46.856 46.951 1.00 39.28 324 ILE A O 1
ATOM 2707 N N . SER A 1 325 ? 72.645 46.533 47.567 1.00 40.19 325 SER A N 1
ATOM 2708 C CA . SER A 1 325 ? 73.261 47.844 47.385 1.00 40.19 325 SER A CA 1
ATOM 2709 C C . SER A 1 325 ? 73.400 48.223 45.915 1.00 40.19 325 SER A C 1
ATOM 2711 O O . SER A 1 325 ? 73.610 47.300 45.093 1.00 40.19 325 SER A O 1
#

Radius of gyration: 40.58 Å; chains: 1; bounding box: 141×82×135 Å

pLDDT: mean 71.3, std 24.18, range [29.16, 98.19]

Organism: Opisthorchis viverrini (NCBI:txid6198)

Secondary structure (DSSP, 8-state):
---------------------------GGGSTT-PPPTT-PPPP-----------------PPPP-----PPPPGGGGGGG-HHHHHHHHHHHHHHHHHTSHHHHHHHHHHH---TTTHHHHSS--HHHHHHHHH-TT---S---HHHHHHHHHHT-SPPP--HHHHHHHHHHHHHHHHHHHHHHH-S---GGGGTTS-TT-EEEPPPPTT-EEEEEE-SSS-EEEEEEEEEEETTTTEEEEEESSGGG-EEEEEGGGEEESSPPPEEEHHHHHHTHHHHHHHH--HHHHHHHHHHHHHHHHHT--TTSSSSSSSSSSSS-----

Sequence (325 aa):
MSAEHSYELDEFNQAYRKNPPRARKKSRYFDDYFEPSSSYRPRIVPSHRPHIPEEELPQKIRKPHKMHKSMGRPPWHAAAHNPERRMSQVNAVRLRNVLKLPKAHKWVFYEWFYSNLDRPLLLGENDFRICLRENFPNVKTRNLSRAHWSLLRRLMGKPRRCSTAFFDEERRSLNEKREKIRTLQATRSVQLEYLRDLPDDMHVPMPLIIGTKITARVRYPTDGLYTGKVDAIDSLRHCYRVTFDKPTLGTRSIPDYEVLSLFPQETIPLSAYKTQHKASRNLFMSPARLLAQSALQLKLSTDDMDNREWGDRCNKYVDHVTDIS

Foldseek 3Di:
DDDDDDDDDDDDDDDDPPDDDDPDPDDPVPPPPDDDDPPDDDDDDDDDDDDDDDDDDDDDDDDDDDPDDDDDDDPVCVVVPDVVVVVVVVVCVVCVVVCVDPVSVVVCCVPPPWFPLCCLVPVDDDPLRVLCCPVPVPDPDPDDDPVRVVVSCVVVPDDDDPDPVVVVVVVVLSVLSSVLLLCVLVDQADDPVSCPSGDQQGWRFHDDDFFFWKWFFDPPPHTDIFIFTFHDADSPQQWTFTATPPVVVGTDTGHSRRIHTPDDGDTHRPVSRHPVVPPVVCVCDDVVNVVVVVVVVVVVVVVPPDDDPVVPVVPPPPPDDDDDD